Protein AF-0000000079328448 (afdb_homodimer)

Secondary structure (DSSP, 8-state):
-HHHHHHHHHS--EEEEEE-TTS-EEEEEE--EEEETTEEEEEEETTSHHHHHHHH--EEEEEEE-TTSEEEEEEEEEEEE--HHHHHHHHHHSGGGGGT--TTSS-EEEEEEEEEEEEEEESS--S-EEEE-/-HHHHHHHHHS--EEEEEE-TTS-EEEEEE--EEEETTEEEEEEETTSHHHHHHHH--EEEEEEE-TTSEEEEEEEEEEEE--HHHHHHHHHHSGGGGGT--TTSS-EEEEEEEEEEEEEEESS--S-EEEE-

Organism: NCBI:txid704125

pLDDT: mean 96.32, std 4.21, range [75.25, 98.94]

Structure (mmCIF, N/CA/C/O backbone):
data_AF-0000000079328448-model_v1
#
loop_
_entity.id
_entity.type
_entity.pdbx_description
1 polymer 'NimC/NimA family protein'
#
loop_
_atom_site.group_PDB
_atom_site.id
_atom_site.type_symbol
_atom_site.label_atom_id
_atom_site.label_alt_id
_atom_site.label_comp_id
_atom_site.label_asym_id
_atom_site.label_entity_id
_atom_site.label_seq_id
_atom_site.pdbx_PDB_ins_code
_atom_site.Cartn_x
_atom_site.Cartn_y
_atom_site.Cartn_z
_atom_site.occupancy
_atom_site.B_iso_or_equiv
_atom_site.auth_seq_id
_atom_site.auth_comp_id
_atom_site.auth_asym_id
_atom_site.auth_atom_id
_atom_site.pdbx_PDB_model_num
ATOM 1 N N . MET A 1 1 ? -13.617 -9.305 -13.664 1 76.12 1 MET A N 1
ATOM 2 C CA . MET A 1 1 ? -12.188 -9.609 -13.695 1 76.12 1 MET A CA 1
ATOM 3 C C . MET A 1 1 ? -11.477 -8.766 -14.734 1 76.12 1 MET A C 1
ATOM 5 O O . MET A 1 1 ? -10.438 -8.164 -14.453 1 76.12 1 MET A O 1
ATOM 9 N N . ASN A 1 2 ? -12.047 -8.406 -15.781 1 86.56 2 ASN A N 1
ATOM 10 C CA . ASN A 1 2 ? -11.344 -7.816 -16.906 1 86.56 2 ASN A CA 1
ATOM 11 C C . ASN A 1 2 ? -10.891 -6.391 -16.609 1 86.56 2 ASN A C 1
ATOM 13 O O . ASN A 1 2 ? -9.727 -6.043 -16.812 1 86.56 2 ASN A O 1
ATOM 17 N N . GLU A 1 3 ? -11.742 -5.598 -15.992 1 95.12 3 GLU A N 1
ATOM 18 C CA . GLU A 1 3 ? -11.375 -4.203 -15.773 1 95.12 3 GLU A CA 1
ATOM 19 C C . GLU A 1 3 ? -10.312 -4.07 -14.688 1 95.12 3 GLU A C 1
ATOM 21 O O . GLU A 1 3 ? -9.453 -3.193 -14.758 1 95.12 3 GLU A O 1
ATOM 26 N N . ILE A 1 4 ? -10.406 -4.934 -13.68 1 97.44 4 ILE A N 1
ATOM 27 C CA . ILE A 1 4 ? -9.453 -4.922 -12.578 1 97.44 4 ILE A CA 1
ATOM 28 C C . ILE A 1 4 ? -8.078 -5.336 -13.078 1 97.44 4 ILE A C 1
ATOM 30 O O . ILE A 1 4 ? -7.082 -4.648 -12.828 1 97.44 4 ILE A O 1
ATOM 34 N N . LEU A 1 5 ? -8.055 -6.41 -13.844 1 97.44 5 LEU A N 1
ATOM 35 C CA . LEU A 1 5 ? -6.793 -6.887 -14.398 1 97.44 5 LEU A CA 1
ATOM 36 C C . LEU A 1 5 ? -6.191 -5.855 -15.344 1 97.44 5 LEU A C 1
ATOM 38 O O . LEU A 1 5 ? -4.984 -5.609 -15.312 1 97.44 5 LEU A O 1
ATOM 42 N N . GLU A 1 6 ? -7.012 -5.281 -16.188 1 97.12 6 GLU A N 1
ATOM 43 C CA . GLU A 1 6 ? -6.539 -4.258 -17.125 1 97.12 6 GLU A CA 1
ATOM 44 C C . GLU A 1 6 ? -5.934 -3.074 -16.375 1 97.12 6 GLU A C 1
ATOM 46 O O . GLU A 1 6 ? -4.875 -2.566 -16.75 1 97.12 6 GLU A O 1
ATOM 51 N N . PHE A 1 7 ? -6.613 -2.613 -15.328 1 98.06 7 PHE A N 1
ATOM 52 C CA . PHE A 1 7 ? -6.121 -1.48 -14.555 1 98.06 7 PHE A CA 1
ATOM 53 C C . PHE A 1 7 ? -4.77 -1.796 -13.93 1 98.06 7 PHE A C 1
ATOM 55 O O . PHE A 1 7 ? -3.844 -0.983 -14 1 98.06 7 PHE A O 1
ATOM 62 N N . LEU A 1 8 ? -4.633 -3.016 -13.352 1 98.12 8 LEU A N 1
ATOM 63 C CA . LEU A 1 8 ? -3.404 -3.396 -12.656 1 98.12 8 LEU A CA 1
ATOM 64 C C . LEU A 1 8 ? -2.268 -3.613 -13.648 1 98.12 8 LEU A C 1
ATOM 66 O O . LEU A 1 8 ? -1.11 -3.314 -13.352 1 98.12 8 LEU A O 1
ATOM 70 N N . THR A 1 9 ? -2.562 -4.066 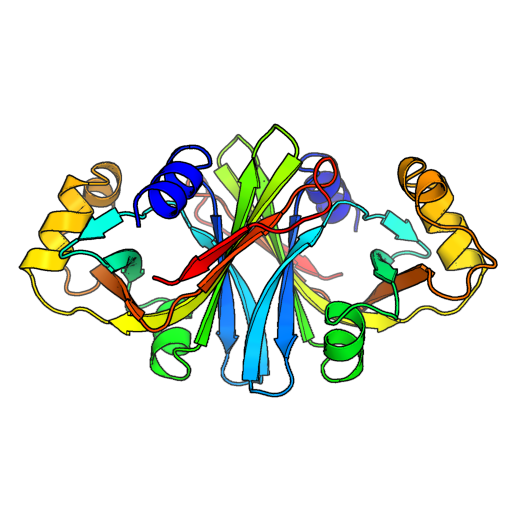-14.875 1 97.19 9 THR A N 1
ATOM 71 C CA . THR A 1 9 ? -1.508 -4.336 -15.844 1 97.19 9 THR A CA 1
ATOM 72 C C . THR A 1 9 ? -1.083 -3.055 -16.547 1 97.19 9 THR A C 1
ATOM 74 O O . THR A 1 9 ? 0.062 -2.932 -16.984 1 97.19 9 THR A O 1
ATOM 77 N N . THR A 1 10 ? -1.963 -2.059 -16.641 1 97.19 10 THR A N 1
ATOM 78 C CA . THR A 1 10 ? -1.637 -0.781 -17.266 1 97.19 10 THR A CA 1
ATOM 79 C C . THR A 1 10 ? -0.922 0.136 -16.266 1 97.19 10 THR A C 1
ATOM 81 O O . THR A 1 10 ? -0.316 1.134 -16.672 1 97.19 10 THR A O 1
ATOM 84 N N . ASN A 1 11 ? -1.034 -0.163 -15.008 1 96.44 11 ASN A N 1
ATOM 85 C CA . ASN A 1 11 ? -0.305 0.469 -13.914 1 96.44 11 ASN A CA 1
ATOM 86 C C . ASN A 1 11 ? 0.538 -0.542 -13.148 1 96.44 11 ASN A C 1
ATOM 88 O O . ASN A 1 11 ? 0.16 -0.966 -12.055 1 96.44 11 ASN A O 1
ATOM 92 N N . PRO A 1 12 ? 1.658 -0.932 -13.648 1 94.06 12 PRO A N 1
ATOM 93 C CA . PRO A 1 12 ? 2.273 -2.24 -13.414 1 94.06 12 PRO A CA 1
ATOM 94 C C . PRO A 1 12 ? 2.879 -2.367 -12.023 1 94.06 12 PRO A C 1
ATOM 96 O O . PRO A 1 12 ? 3.262 -3.463 -11.609 1 94.06 12 PRO A O 1
ATOM 99 N N . THR A 1 13 ? 3.062 -1.333 -11.266 1 97.69 13 THR A N 1
ATOM 100 C CA . THR A 1 13 ? 3.461 -1.468 -9.867 1 97.69 13 THR A CA 1
ATOM 101 C C . THR A 1 13 ? 2.279 -1.197 -8.938 1 97.69 13 THR A C 1
ATOM 103 O O . THR A 1 13 ? 1.703 -0.108 -8.961 1 97.69 13 THR A O 1
ATOM 106 N N . PHE A 1 14 ? 1.839 -2.238 -8.25 1 98.75 14 PHE A N 1
ATOM 107 C CA . PHE A 1 14 ? 0.77 -2.076 -7.273 1 98.75 14 PHE A CA 1
ATOM 108 C C . PHE A 1 14 ? 1.251 -2.455 -5.879 1 98.75 14 PHE A C 1
ATOM 110 O O . PHE A 1 14 ? 2.334 -3.023 -5.723 1 98.75 14 PHE A O 1
ATOM 117 N N . TYR A 1 15 ? 0.527 -2.107 -4.867 1 98.94 15 TYR A N 1
ATOM 118 C CA . TYR A 1 15 ? 0.969 -2.229 -3.482 1 98.94 15 TYR A CA 1
ATOM 119 C C . TYR A 1 15 ? 0.036 -3.135 -2.689 1 98.94 15 TYR A C 1
ATOM 121 O O . TYR A 1 15 ? -1.177 -2.91 -2.654 1 98.94 15 TYR A O 1
ATOM 129 N N . LEU A 1 16 ? 0.597 -4.121 -2.084 1 98.94 16 LEU A N 1
ATOM 130 C CA . LEU A 1 16 ? -0.135 -5.137 -1.33 1 98.94 16 LEU A CA 1
ATOM 131 C C . LEU A 1 16 ? 0.08 -4.957 0.169 1 98.94 16 LEU A C 1
ATOM 133 O O . LEU A 1 16 ? 1.221 -4.906 0.635 1 98.94 16 LEU A O 1
ATOM 137 N N . ALA A 1 17 ? -1.021 -4.844 0.868 1 98.94 17 ALA A N 1
ATOM 138 C CA . ALA A 1 17 ? -0.97 -4.672 2.316 1 98.94 17 ALA A CA 1
ATOM 139 C C . ALA A 1 17 ? -1.371 -5.953 3.039 1 98.94 17 ALA A C 1
ATOM 141 O O . ALA A 1 17 ? -2.311 -6.637 2.627 1 98.94 17 ALA A O 1
ATOM 142 N N . THR A 1 18 ? -0.659 -6.316 4.035 1 98.94 18 THR A N 1
ATOM 143 C CA . THR A 1 18 ? -0.907 -7.441 4.93 1 98.94 18 THR A CA 1
ATOM 144 C C . THR A 1 18 ? -0.734 -7.02 6.387 1 98.94 18 THR A C 1
ATOM 146 O O . THR A 1 18 ? -0.442 -5.855 6.672 1 98.94 18 THR A O 1
ATOM 149 N N . ILE A 1 19 ? -1.024 -7.938 7.312 1 98.88 19 ILE A N 1
ATOM 150 C CA . ILE A 1 19 ? -0.829 -7.742 8.742 1 98.88 19 ILE A CA 1
ATOM 151 C C . ILE A 1 19 ? 0.172 -8.766 9.273 1 98.88 19 ILE A C 1
ATOM 153 O O . ILE A 1 19 ? 0.052 -9.961 8.992 1 98.88 19 ILE A O 1
ATOM 157 N N . ASP A 1 20 ? 1.181 -8.297 9.984 1 98.62 20 ASP A N 1
ATOM 158 C CA . ASP A 1 20 ? 2.146 -9.258 10.5 1 98.62 20 ASP A CA 1
ATOM 159 C C . ASP A 1 20 ? 1.738 -9.75 11.891 1 98.62 20 ASP A C 1
ATOM 161 O O . ASP A 1 20 ? 0.646 -9.438 12.367 1 98.62 20 ASP A O 1
ATOM 165 N N . GLU A 1 21 ? 2.541 -10.555 12.555 1 97.69 21 GLU A N 1
ATOM 166 C CA . GLU A 1 21 ? 2.205 -11.242 13.797 1 97.69 21 GLU A CA 1
ATOM 167 C C . GLU A 1 21 ? 2.119 -10.266 14.961 1 97.69 21 GLU A C 1
ATOM 169 O O . GLU A 1 21 ? 1.562 -10.594 16.016 1 97.69 21 GLU A O 1
ATOM 174 N N . ASP A 1 22 ? 2.627 -9.117 14.844 1 97.56 22 ASP A N 1
ATOM 175 C CA . ASP A 1 22 ? 2.623 -8.109 15.891 1 97.56 22 ASP A CA 1
ATOM 176 C C . ASP A 1 22 ? 1.543 -7.055 15.648 1 97.56 22 ASP A C 1
ATOM 178 O O . ASP A 1 22 ? 1.634 -5.934 16.141 1 97.56 22 ASP A O 1
ATOM 182 N N . ASN A 1 23 ? 0.603 -7.379 14.797 1 97.94 23 ASN A N 1
ATOM 183 C CA . ASN A 1 23 ? -0.458 -6.445 14.438 1 97.94 23 ASN A CA 1
ATOM 184 C C . ASN A 1 23 ? 0.103 -5.184 13.797 1 97.94 23 ASN A C 1
ATOM 186 O O . ASN A 1 23 ? -0.373 -4.078 14.07 1 97.94 23 ASN A O 1
ATOM 190 N N . GLN A 1 24 ? 1.183 -5.336 13.039 1 98.69 24 GLN A N 1
ATOM 191 C CA . GLN A 1 24 ? 1.788 -4.293 12.211 1 98.69 24 GLN A CA 1
ATOM 192 C C . GLN A 1 24 ? 1.307 -4.387 10.773 1 98.69 24 GLN A C 1
ATOM 194 O O . GLN A 1 24 ? 1.434 -5.438 10.133 1 98.69 24 GLN A O 1
ATOM 199 N N . ALA A 1 25 ? 0.717 -3.273 10.32 1 98.81 25 ALA A N 1
ATOM 200 C CA . ALA A 1 25 ? 0.42 -3.213 8.898 1 98.81 25 ALA A CA 1
ATOM 201 C C . ALA A 1 25 ? 1.701 -3.227 8.062 1 98.81 25 ALA A C 1
ATOM 203 O O . ALA A 1 25 ? 2.684 -2.568 8.422 1 98.81 25 ALA A O 1
ATOM 204 N N . ARG A 1 26 ? 1.736 -4.016 7.059 1 98.94 26 ARG A N 1
ATOM 205 C CA . ARG A 1 26 ? 2.836 -4.07 6.098 1 98.94 26 ARG A CA 1
ATOM 206 C C . ARG A 1 26 ? 2.35 -3.742 4.691 1 98.94 26 ARG A C 1
ATOM 208 O O . ARG A 1 26 ? 1.226 -4.09 4.32 1 98.94 26 ARG A O 1
ATOM 215 N N . VAL A 1 27 ? 3.189 -3.084 3.895 1 98.94 27 VAL A N 1
ATOM 216 C CA . VAL A 1 27 ? 2.855 -2.787 2.504 1 98.94 27 VAL A CA 1
ATOM 217 C C . VAL A 1 27 ? 4.125 -2.797 1.654 1 98.94 27 VAL A C 1
ATOM 219 O O . VAL A 1 27 ? 5.168 -2.299 2.082 1 98.94 27 VAL A O 1
ATOM 222 N N . ARG A 1 28 ? 4.035 -3.377 0.465 1 98.75 28 ARG A N 1
ATOM 223 C CA . ARG A 1 28 ? 5.176 -3.471 -0.443 1 98.75 28 ARG A CA 1
ATOM 224 C C . ARG A 1 28 ? 4.715 -3.496 -1.896 1 98.75 28 ARG A C 1
ATOM 226 O O . ARG A 1 28 ? 3.574 -3.863 -2.188 1 98.75 28 ARG A O 1
ATOM 233 N N . PRO A 1 29 ? 5.605 -3.1 -2.744 1 98.5 29 PRO A N 1
ATOM 234 C CA . PRO A 1 29 ? 5.262 -3.125 -4.168 1 98.5 29 PRO A CA 1
ATOM 235 C C . PRO A 1 29 ? 5.289 -4.535 -4.758 1 98.5 29 PRO A C 1
ATOM 237 O O . PRO A 1 29 ? 6.137 -5.348 -4.379 1 98.5 29 PRO A O 1
ATOM 240 N N . PHE A 1 30 ? 4.367 -4.801 -5.629 1 98.25 30 PHE A N 1
ATOM 241 C CA . PHE A 1 30 ? 4.254 -5.98 -6.477 1 98.25 30 PHE A CA 1
ATOM 242 C C . PHE A 1 30 ? 4.117 -5.582 -7.941 1 98.25 30 PHE A C 1
ATOM 244 O O . PHE A 1 30 ? 3.777 -4.438 -8.25 1 98.25 30 PHE A O 1
ATOM 251 N N . GLY A 1 31 ? 4.383 -6.574 -8.828 1 96.94 31 GLY A N 1
ATOM 252 C CA . GLY A 1 31 ? 4.227 -6.309 -10.25 1 96.94 31 GLY A CA 1
ATOM 253 C C . GLY A 1 31 ? 3.553 -7.441 -11 1 96.94 31 GLY A C 1
ATOM 254 O O . GLY A 1 31 ? 2.998 -7.23 -12.078 1 96.94 31 GLY A O 1
ATOM 255 N N . ALA A 1 32 ? 3.652 -8.602 -10.508 1 97.88 32 ALA A N 1
ATOM 256 C CA . ALA A 1 32 ? 3.125 -9.766 -11.211 1 97.88 32 ALA A CA 1
ATOM 257 C C . ALA A 1 32 ? 1.656 -10 -10.867 1 97.88 32 ALA A C 1
ATOM 259 O O . ALA A 1 32 ? 1.311 -10.195 -9.695 1 97.88 32 ALA A O 1
ATOM 260 N N . VAL A 1 33 ? 0.835 -9.984 -11.836 1 98.44 33 VAL A N 1
ATOM 261 C CA . VAL A 1 33 ? -0.594 -10.234 -11.68 1 98.44 33 VAL A CA 1
ATOM 262 C C . VAL A 1 33 ? -1.142 -10.898 -12.938 1 98.44 33 VAL 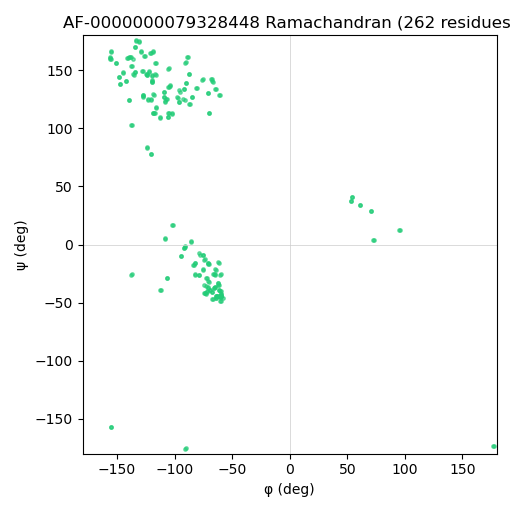A C 1
ATOM 264 O O . VAL A 1 33 ? -0.6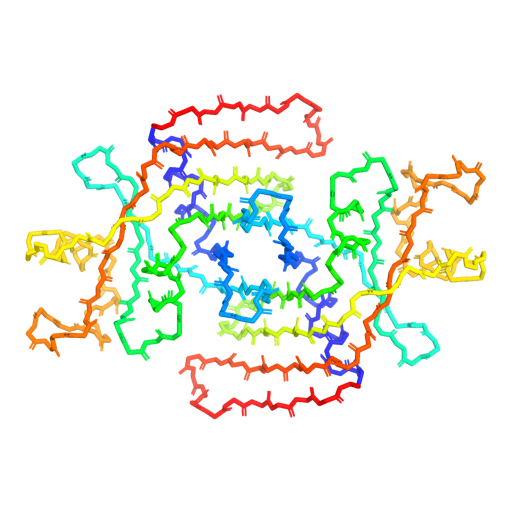8 -10.617 -14.047 1 98.44 33 VAL A O 1
ATOM 267 N N . MET A 1 34 ? -2.055 -11.773 -12.742 1 98 34 MET A N 1
ATOM 268 C CA . MET A 1 34 ? -2.676 -12.43 -13.891 1 98 34 MET A CA 1
ATOM 269 C C . MET A 1 34 ? -4.062 -12.953 -13.531 1 98 34 MET A C 1
ATOM 271 O O . MET A 1 34 ? -4.43 -12.992 -12.352 1 98 34 MET A O 1
ATOM 275 N N . SER A 1 35 ? -4.844 -13.203 -14.555 1 97.81 35 SER A N 1
ATOM 276 C CA . SER A 1 35 ? -6.074 -13.977 -14.406 1 97.81 35 SER A CA 1
ATOM 277 C C . SER A 1 35 ? -5.859 -15.438 -14.797 1 97.81 35 SER A C 1
ATOM 279 O O . SER A 1 35 ? -5.258 -15.727 -15.828 1 97.81 35 SER A O 1
ATOM 281 N N . PHE A 1 36 ? -6.199 -16.344 -13.953 1 97.75 36 PHE A N 1
ATOM 282 C CA . PHE A 1 36 ? -6.168 -17.781 -14.188 1 97.75 36 PHE A CA 1
ATOM 283 C C . PHE A 1 36 ? -7.398 -18.453 -13.594 1 97.75 36 PHE A C 1
ATOM 285 O O . PHE A 1 36 ? -7.73 -18.234 -12.43 1 97.75 36 PHE A O 1
ATOM 292 N N . GLU A 1 37 ? -8.211 -19.219 -14.383 1 97.25 37 GLU A N 1
ATOM 293 C CA . GLU A 1 37 ? -9.453 -19.875 -13.992 1 97.25 37 GLU A CA 1
ATOM 294 C C . GLU A 1 37 ? -10.422 -18.875 -13.359 1 97.25 37 GLU A C 1
ATOM 296 O O . GLU A 1 37 ? -11.031 -19.172 -12.328 1 97.25 37 GLU A O 1
ATOM 301 N N . ASP A 1 38 ? -10.453 -17.672 -13.875 1 95.75 38 ASP A N 1
ATOM 302 C CA . ASP A 1 38 ? -11.391 -16.609 -13.539 1 95.75 38 ASP A CA 1
ATOM 303 C C . ASP A 1 38 ? -11.125 -16.062 -12.141 1 95.75 38 ASP A C 1
ATOM 305 O O . ASP A 1 38 ? -12.055 -15.641 -11.445 1 95.75 38 ASP A O 1
ATOM 309 N N . LYS A 1 39 ? -9.867 -16.141 -11.711 1 97.25 39 LYS A N 1
ATOM 310 C CA . LYS A 1 39 ? -9.438 -15.555 -10.453 1 97.25 39 LYS A CA 1
ATOM 311 C C . LYS A 1 39 ? -8.211 -14.656 -10.656 1 97.25 39 LYS A C 1
ATOM 313 O O . LYS A 1 39 ? -7.441 -14.859 -11.602 1 97.25 39 LYS A O 1
ATOM 318 N N . LEU A 1 40 ? -8.141 -13.703 -9.852 1 98.31 40 LEU A N 1
ATOM 319 C CA . LEU A 1 40 ? -6.98 -12.82 -9.883 1 98.31 40 LEU A CA 1
ATOM 320 C C . LEU A 1 40 ? -5.836 -13.398 -9.055 1 98.31 40 LEU A C 1
ATOM 322 O O . LEU A 1 40 ? -6.012 -13.703 -7.875 1 98.31 40 LEU A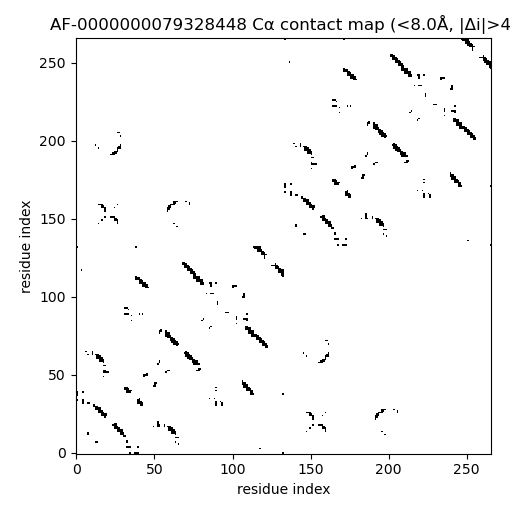 O 1
ATOM 326 N N . TYR A 1 41 ? -4.641 -13.5 -9.719 1 98.69 41 TYR A N 1
ATOM 327 C CA . TYR A 1 41 ? -3.473 -14.102 -9.078 1 98.69 41 TYR A CA 1
ATOM 328 C C . TYR A 1 41 ? -2.35 -13.086 -8.93 1 98.69 41 TYR A C 1
ATOM 330 O O . TYR A 1 41 ? -2.174 -12.211 -9.781 1 98.69 41 TYR A O 1
ATOM 338 N N . PHE A 1 42 ? -1.587 -13.195 -7.891 1 98.75 42 PHE A N 1
ATOM 339 C CA . PHE A 1 42 ? -0.28 -12.57 -7.742 1 98.75 42 PHE A CA 1
ATOM 340 C C . PHE A 1 42 ? 0.756 -13.578 -7.266 1 98.75 42 PHE A C 1
ATOM 342 O O . PHE A 1 42 ? 0.421 -14.727 -6.977 1 98.75 42 PHE A O 1
ATOM 349 N N . ALA A 1 43 ? 2.031 -13.133 -7.199 1 98.5 43 ALA A N 1
ATOM 350 C CA . ALA A 1 43 ? 3.098 -14.102 -6.961 1 98.5 43 ALA A CA 1
ATOM 351 C C . ALA A 1 43 ? 4.074 -13.594 -5.902 1 98.5 43 ALA A C 1
ATOM 353 O O . ALA A 1 43 ? 4.266 -12.383 -5.758 1 98.5 43 ALA A O 1
ATOM 354 N N . THR A 1 44 ? 4.621 -14.461 -5.18 1 97.94 44 THR A N 1
ATOM 355 C CA . THR A 1 44 ? 5.719 -14.25 -4.242 1 97.94 44 THR A CA 1
ATOM 356 C C . THR A 1 44 ? 6.496 -15.539 -4.016 1 97.94 44 THR A C 1
ATOM 358 O O . THR A 1 44 ? 6.621 -16.359 -4.93 1 97.94 44 THR A O 1
ATOM 361 N N . ASN A 1 45 ? 7.152 -15.633 -2.967 1 97.19 45 ASN A N 1
ATOM 362 C CA . ASN A 1 45 ? 7.789 -16.906 -2.615 1 97.19 45 ASN A CA 1
ATOM 363 C C . ASN A 1 45 ? 7.645 -17.203 -1.128 1 97.19 45 ASN A C 1
ATOM 365 O O . ASN A 1 45 ? 7.324 -16.312 -0.335 1 97.19 45 ASN A O 1
ATOM 369 N N . ASN A 1 46 ? 7.832 -18.484 -0.781 1 97.62 46 ASN A N 1
ATOM 370 C CA . ASN A 1 46 ? 7.41 -18.953 0.533 1 97.62 46 ASN A CA 1
ATOM 371 C C . ASN A 1 46 ? 8.484 -18.719 1.587 1 97.62 46 ASN A C 1
ATOM 373 O O . ASN A 1 46 ? 8.328 -19.109 2.744 1 97.62 46 ASN A O 1
ATOM 377 N N . THR A 1 47 ? 9.609 -18.078 1.215 1 97.38 47 THR A N 1
ATOM 378 C CA . THR A 1 47 ? 10.656 -17.75 2.18 1 97.38 47 THR A CA 1
ATOM 379 C C . THR A 1 47 ? 10.477 -16.328 2.711 1 97.38 47 THR A C 1
ATOM 381 O O . THR A 1 47 ? 11.148 -15.922 3.664 1 97.38 47 THR A O 1
ATOM 384 N N . LYS A 1 48 ? 9.617 -15.602 2.115 1 97.38 48 LYS A N 1
ATOM 385 C CA . LYS A 1 48 ? 9.453 -14.195 2.443 1 97.38 48 LYS A CA 1
ATOM 386 C C . LYS A 1 48 ? 8.414 -14.008 3.547 1 97.38 48 LYS A C 1
ATOM 388 O O . LYS A 1 48 ? 7.492 -14.812 3.684 1 97.38 48 LYS A O 1
ATOM 393 N N . SER A 1 49 ? 8.492 -12.898 4.266 1 98.19 49 SER A N 1
ATOM 394 C CA . SER A 1 49 ? 7.574 -12.57 5.348 1 98.19 49 SER A CA 1
ATOM 395 C C . SER A 1 49 ? 6.145 -12.43 4.832 1 98.19 49 SER A C 1
ATOM 397 O O . SER A 1 49 ? 5.191 -12.781 5.535 1 98.19 49 SER A O 1
ATOM 399 N N . VAL A 1 50 ? 6.008 -11.906 3.584 1 98.75 50 VAL A N 1
ATOM 400 C CA . VAL A 1 50 ? 4.668 -11.695 3.037 1 98.75 50 VAL A CA 1
ATOM 401 C C . VAL A 1 50 ? 3.941 -13.039 2.938 1 98.75 50 VAL A C 1
ATOM 403 O O . VAL A 1 50 ? 2.738 -13.117 3.189 1 98.75 50 VAL A O 1
ATOM 406 N N . PHE A 1 51 ? 4.613 -14.078 2.564 1 98.69 51 PHE A N 1
ATOM 407 C CA . PHE A 1 51 ? 4 -15.398 2.473 1 98.69 51 PHE A CA 1
ATOM 408 C C . PHE A 1 51 ? 3.471 -15.844 3.828 1 98.69 51 PHE A C 1
ATOM 410 O O . PHE A 1 51 ? 2.318 -16.266 3.941 1 98.69 51 PHE A O 1
ATOM 417 N N . LYS A 1 52 ? 4.27 -15.734 4.832 1 98.44 52 LYS A N 1
ATOM 418 C CA . LYS A 1 52 ? 3.883 -16.109 6.191 1 98.44 52 LYS A CA 1
ATOM 419 C C . LYS A 1 52 ? 2.684 -15.289 6.664 1 98.44 52 LYS A C 1
ATOM 421 O O . LYS A 1 52 ? 1.77 -15.828 7.293 1 98.44 52 LYS A O 1
ATOM 426 N N . GLN A 1 53 ? 2.699 -14.047 6.422 1 98.88 53 GLN A N 1
ATOM 427 C CA . GLN A 1 53 ? 1.608 -13.156 6.809 1 98.88 53 GLN A CA 1
ATOM 428 C C . GLN A 1 53 ? 0.299 -13.57 6.141 1 98.88 53 GLN A C 1
ATOM 430 O O . GLN A 1 53 ? -0.744 -13.633 6.797 1 98.88 53 GLN A O 1
ATOM 435 N N . LEU A 1 54 ? 0.367 -13.867 4.84 1 98.75 54 LEU A N 1
ATOM 436 C CA . LEU A 1 54 ? -0.816 -14.219 4.062 1 98.75 54 LEU A CA 1
ATOM 437 C C . LEU A 1 54 ? -1.411 -15.539 4.543 1 98.75 54 LEU A C 1
ATOM 439 O O . LEU A 1 54 ? -2.633 -15.711 4.535 1 98.75 54 LEU A O 1
ATOM 443 N N . VAL A 1 55 ? -0.573 -16.453 4.902 1 98.25 55 VAL A N 1
ATOM 444 C CA . VAL A 1 55 ? -1.031 -17.75 5.398 1 98.25 55 VAL A CA 1
ATOM 445 C C . VAL A 1 55 ? -1.689 -17.562 6.766 1 98.25 55 VAL A C 1
ATOM 447 O O . VAL A 1 55 ? -2.709 -18.203 7.055 1 98.25 55 VAL A O 1
ATOM 450 N N . ALA A 1 56 ? -1.16 -16.734 7.59 1 98.62 56 ALA A N 1
ATOM 451 C CA . ALA A 1 56 ? -1.658 -16.5 8.945 1 98.62 56 ALA A CA 1
ATOM 452 C C . ALA A 1 56 ? -2.949 -15.695 8.93 1 98.62 56 ALA A C 1
ATOM 454 O O . ALA A 1 56 ? -3.859 -15.945 9.719 1 98.62 56 ALA A O 1
ATOM 455 N N . ASN A 1 57 ? -3.062 -14.68 8.102 1 98.69 57 ASN A N 1
ATOM 456 C CA . ASN A 1 57 ? -4.223 -13.82 7.898 1 98.69 57 ASN A CA 1
ATOM 457 C C . ASN A 1 57 ? -4.449 -13.531 6.418 1 98.69 57 ASN A C 1
ATOM 459 O O . ASN A 1 57 ? -3.756 -12.695 5.828 1 98.69 57 ASN A O 1
ATOM 463 N N . PRO A 1 58 ? -5.383 -14.164 5.809 1 98.81 58 PRO A N 1
ATOM 464 C CA . PRO A 1 58 ? -5.551 -14.07 4.355 1 98.81 58 PRO A CA 1
ATOM 465 C C . PRO A 1 58 ? -6.18 -12.75 3.912 1 98.81 58 PRO A C 1
ATOM 467 O O . PRO A 1 58 ? -6.285 -12.484 2.713 1 98.81 58 PRO A O 1
ATOM 470 N N . LYS A 1 59 ? -6.68 -11.891 4.816 1 98.81 59 LYS A N 1
ATOM 471 C CA . LYS A 1 59 ? -7.305 -10.617 4.484 1 98.81 59 LYS A CA 1
ATOM 472 C C . LYS A 1 59 ? -6.277 -9.609 3.98 1 98.81 59 LYS A C 1
ATOM 474 O O . LYS A 1 59 ? -5.449 -9.125 4.75 1 98.81 59 LYS A O 1
ATOM 479 N N . VAL A 1 60 ? -6.383 -9.25 2.695 1 98.88 60 VAL A N 1
ATOM 480 C CA . VAL A 1 60 ? -5.41 -8.359 2.074 1 98.88 60 VAL A CA 1
ATOM 481 C C . VAL A 1 60 ? -6.137 -7.215 1.366 1 98.88 60 VAL A C 1
ATOM 483 O O . VAL A 1 60 ? -7.352 -7.277 1.158 1 98.88 60 VAL A O 1
ATOM 486 N N . GLU A 1 61 ? -5.402 -6.219 1.029 1 98.94 61 GLU A N 1
ATOM 487 C CA . GLU A 1 61 ? -5.863 -5.16 0.135 1 98.94 61 GLU A CA 1
ATOM 488 C C . GLU A 1 61 ? -4.742 -4.695 -0.788 1 98.94 61 GLU A C 1
ATOM 490 O O . GLU A 1 61 ? -3.584 -4.605 -0.373 1 98.94 61 GLU A O 1
ATOM 495 N N . ILE A 1 62 ? -5.105 -4.43 -2.006 1 98.94 62 ILE A N 1
ATOM 496 C CA . ILE A 1 62 ? -4.199 -3.977 -3.057 1 98.94 62 ILE A CA 1
ATOM 497 C C . ILE A 1 62 ? -4.637 -2.604 -3.562 1 98.94 62 ILE A C 1
ATOM 499 O O . ILE A 1 62 ? -5.832 -2.35 -3.732 1 98.94 62 ILE A O 1
ATOM 503 N N . SER A 1 63 ? -3.691 -1.719 -3.848 1 98.94 63 SER A N 1
ATOM 504 C CA . SER A 1 63 ? -4.027 -0.424 -4.43 1 98.94 63 SER A CA 1
ATOM 505 C C . SER A 1 63 ? -2.957 0.03 -5.418 1 98.94 63 SER A C 1
ATOM 507 O O . SER A 1 63 ? -1.786 -0.332 -5.285 1 98.94 63 SER A O 1
ATOM 509 N N . THR A 1 64 ? -3.324 0.723 -6.402 1 98.81 64 THR A N 1
ATOM 510 C CA . THR A 1 64 ? -2.447 1.467 -7.297 1 98.81 64 THR A CA 1
ATOM 511 C C . THR A 1 64 ? -3.195 2.625 -7.949 1 98.81 64 THR A C 1
ATOM 513 O O . THR A 1 64 ? -4.418 2.738 -7.812 1 98.81 64 THR A O 1
ATOM 516 N N . THR A 1 65 ? -2.465 3.525 -8.539 1 98.19 65 THR A N 1
ATOM 517 C CA . THR A 1 65 ? -3.016 4.727 -9.148 1 98.19 65 THR A CA 1
ATOM 518 C C . THR A 1 65 ? -2.602 4.828 -10.617 1 98.19 65 THR A C 1
ATOM 520 O O . THR A 1 65 ? -1.504 4.406 -10.984 1 98.19 65 THR A O 1
ATOM 523 N N . SER A 1 66 ? -3.477 5.379 -11.398 1 97.19 66 SER A N 1
ATOM 524 C CA . SER A 1 66 ? -3.139 5.695 -12.789 1 97.19 66 SER A CA 1
ATOM 525 C C . SER A 1 66 ? -2.535 7.09 -12.898 1 97.19 66 SER A C 1
ATOM 527 O O . SER A 1 66 ? -2.717 7.926 -12.016 1 97.19 66 SER A O 1
ATOM 529 N N . PRO A 1 67 ? -1.844 7.375 -14.008 1 94.12 67 PRO A N 1
ATOM 530 C CA . PRO A 1 67 ? -1.299 8.719 -14.227 1 94.12 67 PRO A CA 1
ATOM 531 C C . PRO A 1 67 ? -2.385 9.789 -14.312 1 94.12 67 PRO A C 1
ATOM 533 O O . PRO A 1 67 ? -2.092 10.977 -14.188 1 94.12 67 PRO A O 1
ATOM 536 N N . LYS A 1 68 ? -3.615 9.461 -14.484 1 92.62 68 LYS A N 1
ATOM 537 C CA . LYS A 1 68 ? -4.723 10.398 -14.617 1 92.62 68 LYS A CA 1
ATOM 538 C C . LYS A 1 68 ? -5.359 10.695 -13.258 1 92.62 68 LYS A C 1
ATOM 540 O O . LYS A 1 68 ? -6.344 11.43 -13.18 1 92.62 68 LYS A O 1
ATOM 545 N N . GLY A 1 69 ? -4.863 10.031 -12.266 1 92.81 69 GLY A N 1
ATOM 546 C CA . GLY A 1 69 ? -5.352 10.328 -10.93 1 92.81 69 GLY A CA 1
ATOM 547 C C . GLY A 1 69 ? -6.465 9.398 -10.484 1 92.81 69 GLY A C 1
ATOM 548 O O . GLY A 1 69 ? -7.199 9.703 -9.539 1 92.81 69 GLY A O 1
ATOM 549 N N . GLU A 1 70 ? -6.676 8.32 -11.211 1 96.19 70 GLU A N 1
ATOM 550 C CA . GLU A 1 70 ? -7.586 7.258 -10.789 1 96.19 70 GLU A CA 1
ATOM 551 C C . GLU A 1 70 ? -6.871 6.23 -9.914 1 96.19 70 GLU A C 1
ATOM 553 O O . GLU A 1 70 ? -5.68 5.973 -10.102 1 96.19 70 GLU A O 1
ATOM 558 N N . TRP A 1 71 ? -7.664 5.66 -8.938 1 97.88 71 TRP A N 1
ATOM 559 C CA . TRP A 1 71 ? -7.023 4.602 -8.164 1 97.88 71 TRP A CA 1
ATOM 560 C C . TRP A 1 71 ? -8.008 3.477 -7.867 1 97.88 71 TRP A C 1
ATOM 562 O O . TRP A 1 71 ? -9.219 3.646 -8.016 1 97.88 71 TRP A O 1
ATOM 572 N N . ILE A 1 72 ? -7.473 2.357 -7.547 1 98.31 72 ILE A N 1
ATOM 573 C CA . ILE A 1 72 ? -8.242 1.178 -7.168 1 98.31 72 ILE A CA 1
ATOM 574 C C . ILE A 1 72 ? -7.875 0.751 -5.75 1 98.31 72 ILE A C 1
ATOM 576 O O . ILE A 1 72 ? -6.711 0.846 -5.348 1 98.31 72 ILE A O 1
ATOM 580 N N . ARG A 1 73 ? -8.828 0.351 -4.969 1 98.56 73 ARG A N 1
ATOM 581 C CA . ARG A 1 73 ? -8.641 -0.446 -3.76 1 98.56 73 ARG A CA 1
ATOM 582 C C . ARG A 1 73 ? -9.352 -1.793 -3.881 1 98.56 73 ARG A C 1
ATOM 584 O O . ARG A 1 73 ? -10.57 -1.85 -3.998 1 98.56 73 ARG A O 1
ATOM 591 N N . LEU A 1 74 ? -8.539 -2.795 -3.916 1 98.81 74 LEU A N 1
ATOM 592 C CA . LEU A 1 74 ? -9.016 -4.16 -4.113 1 98.81 74 LEU A CA 1
ATOM 593 C C . LEU A 1 74 ? -8.797 -5 -2.859 1 98.81 74 LEU A C 1
ATOM 595 O O . LEU A 1 74 ? -7.664 -5.316 -2.504 1 98.81 74 LEU A O 1
ATOM 599 N N . SER A 1 75 ? -9.891 -5.324 -2.203 1 98.75 75 SER A N 1
ATOM 600 C CA . SER A 1 75 ? -9.812 -6.148 -1.002 1 98.75 75 SER A CA 1
ATOM 601 C C . SER A 1 75 ? -10.289 -7.57 -1.28 1 98.75 75 SER A C 1
ATOM 603 O O . SER A 1 75 ? -11.094 -7.797 -2.186 1 98.75 75 SER A O 1
ATOM 605 N N . GLY A 1 76 ? -9.75 -8.469 -0.534 1 98.56 76 GLY A N 1
ATOM 606 C CA . GLY A 1 76 ? -10.141 -9.859 -0.64 1 98.56 76 GLY A CA 1
ATOM 607 C C . GLY A 1 76 ? -9.352 -10.773 0.277 1 98.56 76 GLY A C 1
ATOM 608 O O . GLY A 1 76 ? -8.617 -10.305 1.147 1 98.56 76 GLY A O 1
ATOM 609 N N . ASN A 1 77 ? -9.594 -12.109 0.093 1 98.81 77 ASN A N 1
ATOM 610 C CA . ASN A 1 77 ? -8.859 -13.141 0.822 1 98.81 77 ASN A CA 1
ATOM 611 C C . ASN A 1 77 ? -7.883 -13.883 -0.088 1 98.81 77 ASN A C 1
ATOM 613 O O . ASN A 1 77 ? -8.281 -14.422 -1.124 1 98.81 77 ASN A O 1
ATOM 617 N N . ALA A 1 78 ? -6.633 -13.844 0.322 1 98.88 78 ALA A N 1
ATOM 618 C CA . ALA A 1 78 ? -5.605 -14.539 -0.453 1 98.88 78 ALA A CA 1
ATOM 619 C C . ALA A 1 78 ? -5.586 -16.031 -0.124 1 98.88 78 ALA A C 1
ATOM 621 O O . ALA A 1 78 ? -5.605 -16.406 1.048 1 98.88 78 ALA A O 1
ATOM 622 N N . VAL A 1 79 ? -5.512 -16.859 -1.137 1 98.75 79 VAL A N 1
ATOM 623 C CA . VAL A 1 79 ? -5.426 -18.297 -0.994 1 98.75 79 VAL A CA 1
ATOM 624 C C . VAL A 1 79 ? -4.23 -18.828 -1.783 1 98.75 79 VAL A C 1
ATOM 626 O O . VAL A 1 79 ? -4.098 -18.562 -2.979 1 98.75 79 VAL A O 1
ATOM 629 N N . VAL A 1 80 ? -3.379 -19.594 -1.122 1 98.5 80 VAL A N 1
ATOM 630 C CA . VAL A 1 80 ? -2.23 -20.156 -1.823 1 98.5 80 VAL A CA 1
ATOM 631 C C . VAL A 1 80 ? -2.697 -21.234 -2.791 1 98.5 80 VAL A C 1
ATOM 633 O O . VAL A 1 80 ? -3.574 -22.047 -2.459 1 98.5 80 VAL A O 1
ATOM 636 N N . ASP A 1 81 ? -2.25 -21.172 -4.039 1 98.19 81 ASP A N 1
ATOM 637 C CA . ASP A 1 81 ? -2.484 -22.234 -5.02 1 98.19 81 ASP A CA 1
ATOM 638 C C . ASP A 1 81 ? -1.213 -23.047 -5.273 1 98.19 81 ASP A C 1
ATOM 640 O O . ASP A 1 81 ? -0.317 -22.594 -5.988 1 98.19 81 ASP A O 1
ATOM 644 N N . SER A 1 82 ? -1.175 -24.266 -4.82 1 96.06 82 SER A N 1
ATOM 645 C CA . SER A 1 82 ? 0.041 -25.062 -4.855 1 96.06 82 SER A CA 1
ATOM 646 C C . SER A 1 82 ? 0.131 -25.875 -6.148 1 96.06 82 SER A C 1
ATOM 648 O O . SER A 1 82 ? 1.114 -26.578 -6.375 1 96.06 82 SER A O 1
ATOM 650 N N . ARG A 1 83 ? -0.827 -25.797 -6.996 1 97.12 83 ARG A N 1
ATOM 651 C CA . ARG A 1 83 ? -0.821 -26.578 -8.227 1 97.12 83 ARG A CA 1
ATOM 652 C C . ARG A 1 83 ? 0.273 -26.109 -9.172 1 97.12 83 ARG A C 1
ATOM 654 O O . ARG A 1 83 ? 0.496 -24.906 -9.32 1 97.12 83 ARG A O 1
ATOM 661 N N . THR A 1 84 ? 0.853 -27.031 -9.82 1 96.94 84 THR A N 1
ATOM 662 C CA . THR A 1 84 ? 1.897 -26.75 -10.797 1 96.94 84 THR A CA 1
ATOM 663 C C . THR A 1 84 ? 1.332 -25.953 -11.977 1 96.94 84 THR A C 1
ATOM 665 O O . THR A 1 84 ? 1.998 -25.062 -12.508 1 96.94 84 THR A O 1
ATOM 668 N N . GLU A 1 85 ? 0.138 -26.234 -12.375 1 97.94 85 GLU A N 1
ATOM 669 C CA . GLU A 1 85 ? -0.496 -25.578 -13.508 1 97.94 85 GLU A CA 1
ATOM 670 C C . GLU A 1 85 ? -0.625 -24.078 -13.266 1 97.94 85 GLU A C 1
ATOM 672 O O . GLU A 1 85 ? -0.455 -23.266 -14.188 1 97.94 85 GLU A O 1
ATOM 677 N N . ALA A 1 86 ? -0.964 -23.688 -12.047 1 98.19 86 ALA A N 1
ATOM 678 C CA . ALA A 1 86 ? -1.1 -22.281 -11.703 1 98.19 86 ALA A CA 1
ATOM 679 C C . ALA A 1 86 ? 0.252 -21.562 -11.742 1 98.19 86 ALA A C 1
ATOM 681 O O . ALA A 1 86 ? 0.352 -20.438 -12.219 1 98.19 86 ALA A O 1
ATOM 682 N N . LYS A 1 87 ? 1.265 -22.219 -11.258 1 98.06 87 LYS A N 1
ATOM 683 C CA . LYS A 1 87 ? 2.613 -21.656 -11.281 1 98.06 87 LYS A CA 1
ATOM 684 C C . LYS A 1 87 ? 3.105 -21.469 -12.711 1 98.06 87 LYS A C 1
ATOM 686 O O . LYS A 1 87 ? 3.695 -20.438 -13.039 1 98.06 87 LYS A O 1
ATOM 691 N N . ILE A 1 88 ? 2.869 -22.5 -13.586 1 97.94 88 ILE A N 1
ATOM 692 C CA . ILE A 1 88 ? 3.24 -22.406 -14.992 1 97.94 88 ILE A CA 1
ATOM 693 C C . ILE A 1 88 ? 2.525 -21.234 -15.648 1 97.94 88 ILE A C 1
ATOM 695 O O . ILE A 1 88 ? 3.143 -20.453 -16.375 1 97.94 88 ILE A O 1
ATOM 699 N N . ALA A 1 89 ? 1.228 -21.109 -15.344 1 98.38 89 ALA A N 1
ATOM 700 C CA . ALA A 1 89 ? 0.436 -20.031 -15.93 1 98.38 89 ALA A CA 1
ATOM 701 C C . ALA A 1 89 ? 1.018 -18.672 -15.562 1 98.38 89 ALA A C 1
ATOM 703 O O . ALA A 1 89 ? 1.084 -17.766 -16.406 1 98.38 89 ALA A O 1
ATOM 704 N N . MET A 1 90 ? 1.423 -18.484 -14.312 1 98.38 90 MET A N 1
ATOM 705 C CA . MET A 1 90 ? 2.004 -17.219 -13.867 1 98.38 90 MET A CA 1
ATOM 706 C C . MET A 1 90 ? 3.32 -16.953 -14.586 1 98.38 90 MET A C 1
ATOM 708 O O . MET A 1 90 ? 3.541 -15.836 -15.086 1 98.38 90 MET A O 1
ATOM 712 N N . LEU A 1 91 ? 4.219 -17.922 -14.703 1 97.62 91 LEU A N 1
ATOM 713 C CA . LEU A 1 91 ? 5.5 -17.75 -15.375 1 97.62 91 LEU A CA 1
ATOM 714 C C . LEU A 1 91 ? 5.305 -17.422 -16.844 1 97.62 91 LEU A C 1
ATOM 716 O O . LEU A 1 91 ? 6.086 -16.656 -17.422 1 97.62 91 LEU A O 1
ATOM 720 N N . ASP A 1 92 ? 4.277 -17.953 -17.453 1 97.44 92 ASP A N 1
ATOM 721 C CA . ASP A 1 92 ? 3.965 -17.656 -18.859 1 97.44 92 ASP A CA 1
ATOM 722 C C . ASP A 1 92 ? 3.426 -16.234 -19.016 1 97.44 92 ASP A C 1
ATOM 724 O O . ASP A 1 92 ? 3.74 -15.555 -19.984 1 97.44 92 ASP A O 1
ATOM 728 N N . ALA A 1 93 ? 2.574 -15.844 -18.047 1 97.12 93 ALA A N 1
ATOM 729 C CA . ALA A 1 93 ? 1.947 -14.523 -18.109 1 97.12 93 ALA A CA 1
ATOM 730 C C . ALA A 1 93 ? 2.963 -13.422 -17.828 1 97.12 93 ALA A C 1
ATOM 732 O O . ALA A 1 93 ? 2.848 -12.312 -18.344 1 97.12 93 ALA A O 1
ATOM 733 N N . VAL A 1 94 ? 3.885 -13.688 -16.922 1 96.94 94 VAL A N 1
ATOM 734 C CA . VAL A 1 94 ? 4.918 -12.734 -16.531 1 96.94 94 VAL A CA 1
ATOM 735 C C . VAL A 1 94 ? 6.297 -13.352 -16.734 1 96.94 94 VAL A C 1
ATOM 737 O O . VAL A 1 94 ? 6.953 -13.75 -15.766 1 96.94 94 VAL A O 1
ATOM 740 N N . PRO A 1 95 ? 6.828 -13.312 -17.938 1 96.38 95 PRO A N 1
ATOM 741 C CA . PRO A 1 95 ? 8.031 -14.07 -18.281 1 96.38 95 PRO A CA 1
ATOM 742 C C . PRO A 1 95 ? 9.266 -13.617 -17.516 1 96.38 95 PRO A C 1
ATOM 744 O O . PRO A 1 95 ? 10.188 -14.406 -17.297 1 96.38 95 PRO A O 1
ATOM 747 N N . MET A 1 96 ? 9.312 -12.398 -17.062 1 93.94 96 MET A N 1
ATOM 748 C CA . MET A 1 96 ? 10.461 -11.891 -16.312 1 93.94 96 MET A CA 1
ATOM 749 C C . MET A 1 96 ? 10.672 -12.703 -15.047 1 93.94 96 MET A C 1
ATOM 751 O O . MET A 1 96 ? 11.805 -12.828 -14.562 1 93.94 96 MET A O 1
ATOM 755 N N . LEU A 1 97 ? 9.633 -13.312 -14.516 1 96 97 LEU A N 1
ATOM 756 C CA . LEU A 1 97 ? 9.719 -14.117 -13.305 1 96 97 LEU A CA 1
ATOM 757 C C . LEU A 1 97 ? 10.578 -15.359 -13.531 1 96 97 LEU A C 1
ATOM 759 O O . LEU A 1 97 ? 11.117 -15.93 -12.586 1 96 97 LEU A O 1
ATOM 763 N N . LYS A 1 98 ? 10.695 -15.844 -14.758 1 95 98 LYS A N 1
ATOM 764 C CA . LYS A 1 98 ? 11.469 -17.031 -15.078 1 95 98 LYS A CA 1
ATOM 765 C C . LYS A 1 98 ? 12.953 -16.812 -14.805 1 95 98 LYS A C 1
ATOM 767 O O . LYS A 1 98 ? 13.711 -17.781 -14.648 1 95 98 LYS A O 1
ATOM 772 N N . LYS A 1 99 ? 13.352 -15.594 -14.758 1 93.19 99 LYS A N 1
ATOM 773 C CA . LYS A 1 99 ? 14.734 -15.273 -14.406 1 93.19 99 LYS A CA 1
ATOM 774 C C . LYS A 1 99 ? 14.969 -15.43 -12.906 1 93.19 99 LYS A C 1
ATOM 776 O O . LYS A 1 99 ? 16.094 -15.641 -12.469 1 93.19 99 LYS A O 1
ATOM 781 N N . MET A 1 100 ? 13.945 -15.375 -12.156 1 91.62 100 MET A N 1
ATOM 782 C CA . MET A 1 100 ? 14.047 -15.344 -10.695 1 91.62 100 MET A CA 1
ATOM 783 C C . MET A 1 100 ? 13.625 -16.688 -10.094 1 91.62 100 MET A C 1
ATOM 785 O O . MET A 1 100 ? 14.109 -17.062 -9.023 1 91.62 100 MET A O 1
ATOM 789 N N . TYR A 1 101 ? 12.727 -17.297 -10.891 1 94.19 101 TYR A N 1
ATOM 790 C CA . TYR A 1 101 ? 12.102 -18.5 -10.328 1 94.19 101 TYR A CA 1
ATOM 791 C C . TYR A 1 101 ? 12.008 -19.609 -11.375 1 94.19 101 TYR A C 1
ATOM 793 O O . TYR A 1 101 ? 12.023 -19.328 -12.578 1 94.19 101 TYR A O 1
ATOM 801 N N . ASN A 1 102 ? 11.992 -20.891 -10.828 1 90.56 102 ASN A N 1
ATOM 802 C CA . ASN A 1 102 ? 11.617 -22.016 -11.672 1 90.56 102 ASN A CA 1
ATOM 803 C C . ASN A 1 102 ? 10.625 -22.938 -10.961 1 90.56 102 ASN A C 1
ATOM 805 O O . ASN A 1 102 ? 10.336 -22.75 -9.773 1 90.56 102 ASN A O 1
ATOM 809 N N . LEU A 1 103 ? 10.094 -23.828 -11.695 1 91.44 103 LEU A N 1
ATOM 810 C CA . LEU A 1 103 ? 9.023 -24.688 -11.195 1 91.44 103 LEU A CA 1
ATOM 811 C C . LEU A 1 103 ? 9.555 -25.672 -10.172 1 91.44 103 LEU A C 1
ATOM 813 O O . LEU A 1 103 ? 8.805 -26.188 -9.344 1 91.44 103 LEU A O 1
ATOM 817 N N . GLU A 1 104 ? 10.812 -25.891 -10.094 1 90.31 104 GLU A N 1
ATOM 818 C CA . GLU A 1 104 ? 11.375 -26.969 -9.281 1 90.31 104 GLU A CA 1
ATOM 819 C C . GLU A 1 104 ? 12.086 -26.422 -8.055 1 90.31 104 GLU A C 1
ATOM 821 O O . GLU A 1 104 ? 12.633 -27.172 -7.254 1 90.31 104 GLU A O 1
ATOM 826 N N . ASP A 1 105 ? 12.031 -25.203 -7.84 1 88.38 105 ASP A N 1
ATOM 827 C CA . ASP A 1 105 ? 12.836 -24.609 -6.773 1 88.38 105 ASP A CA 1
ATOM 828 C C . ASP A 1 105 ? 12.148 -24.766 -5.418 1 88.38 105 ASP A C 1
ATOM 830 O O . ASP A 1 105 ? 12.766 -24.531 -4.375 1 88.38 105 ASP A O 1
ATOM 834 N N . GLY A 1 106 ? 10.805 -25.094 -5.473 1 92.75 106 GLY A N 1
ATOM 835 C CA . GLY A 1 106 ? 10.055 -25.312 -4.246 1 92.75 106 GLY A CA 1
ATOM 836 C C . GLY A 1 106 ? 9.766 -24.031 -3.482 1 92.75 106 GLY A C 1
ATOM 837 O O . GLY A 1 106 ? 9.195 -24.078 -2.391 1 92.75 106 GLY A O 1
ATOM 838 N N . VAL A 1 107 ? 10.117 -22.938 -4 1 95.94 107 VAL A N 1
ATOM 839 C CA . VAL A 1 107 ? 10.039 -21.672 -3.295 1 95.94 107 VAL A CA 1
ATOM 840 C C . VAL A 1 107 ? 8.977 -20.781 -3.941 1 95.94 107 VAL A C 1
ATOM 842 O O . VAL A 1 107 ? 8.188 -20.141 -3.244 1 95.94 107 VAL A O 1
ATOM 845 N N . PHE A 1 108 ? 8.93 -20.828 -5.281 1 97.88 108 PHE A N 1
ATOM 846 C CA . PHE A 1 108 ? 7.996 -20 -6.035 1 97.88 108 PHE A CA 1
ATOM 847 C C . PHE A 1 108 ? 6.555 -20.328 -5.656 1 97.88 108 PHE A C 1
ATOM 849 O O . PHE A 1 108 ? 6.176 -21.484 -5.578 1 97.88 108 PHE A O 1
ATOM 856 N N . SER A 1 109 ? 5.719 -19.266 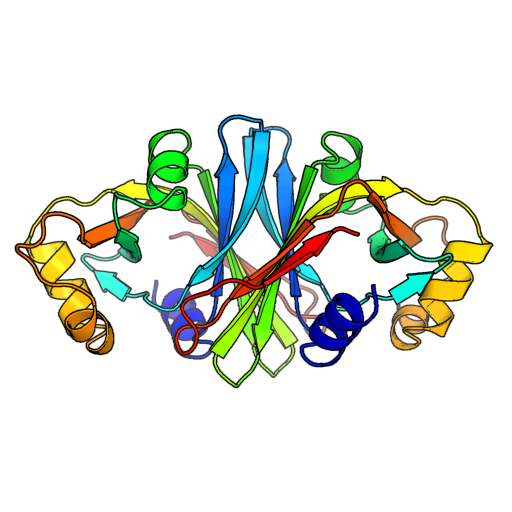-5.297 1 98.06 109 SER A N 1
ATOM 857 C CA . SER A 1 109 ? 4.344 -19.453 -4.855 1 98.06 109 SER A CA 1
ATOM 858 C C . SER A 1 109 ? 3.408 -18.438 -5.516 1 98.06 109 SER A C 1
ATOM 860 O O . SER A 1 109 ? 3.809 -17.312 -5.797 1 98.06 109 SER A O 1
ATOM 862 N N . VAL A 1 110 ? 2.189 -18.875 -5.762 1 98.56 110 VAL A N 1
ATOM 863 C CA . VAL A 1 110 ? 1.162 -18 -6.301 1 98.56 110 VAL A CA 1
ATOM 864 C C . VAL A 1 110 ? -0.063 -18 -5.391 1 98.56 110 VAL A C 1
ATOM 866 O O . VAL A 1 110 ? -0.339 -19.016 -4.727 1 98.56 110 VAL A O 1
ATOM 869 N N . PHE A 1 111 ? -0.692 -16.906 -5.316 1 98.88 111 PHE A N 1
ATOM 870 C CA . PHE A 1 111 ? -1.935 -16.734 -4.57 1 98.88 111 PHE A CA 1
ATOM 871 C C . PHE A 1 111 ? -3.047 -16.234 -5.484 1 98.88 111 PHE A C 1
ATOM 873 O O . PHE A 1 111 ? -2.783 -15.539 -6.465 1 98.88 111 PHE A O 1
ATOM 880 N N . TYR A 1 112 ? -4.242 -16.594 -5.215 1 98.75 112 TYR A N 1
ATOM 881 C CA . TYR A 1 112 ? -5.398 -15.945 -5.832 1 98.75 112 TYR A CA 1
ATOM 882 C C . TYR A 1 112 ? -6.312 -15.336 -4.777 1 98.75 112 TYR A C 1
ATOM 884 O O . TYR A 1 112 ? -6.195 -15.641 -3.59 1 98.75 112 TYR A O 1
ATOM 892 N N . LEU A 1 113 ? -7.227 -14.453 -5.18 1 98.56 113 LEU A N 1
ATOM 893 C CA . LEU A 1 113 ? -8.133 -13.766 -4.262 1 98.56 113 LEU A CA 1
ATOM 894 C C . LEU A 1 113 ? -9.531 -14.367 -4.336 1 98.56 113 LEU A C 1
ATOM 896 O O . LEU A 1 113 ? -10.016 -14.688 -5.422 1 98.56 113 LEU A O 1
ATOM 900 N N . THR A 1 114 ? -10.102 -14.539 -3.184 1 98.44 114 THR A N 1
ATOM 901 C CA . THR A 1 114 ? -11.516 -14.867 -3.074 1 98.44 114 THR A CA 1
ATOM 902 C C . THR A 1 114 ? -12.266 -13.758 -2.3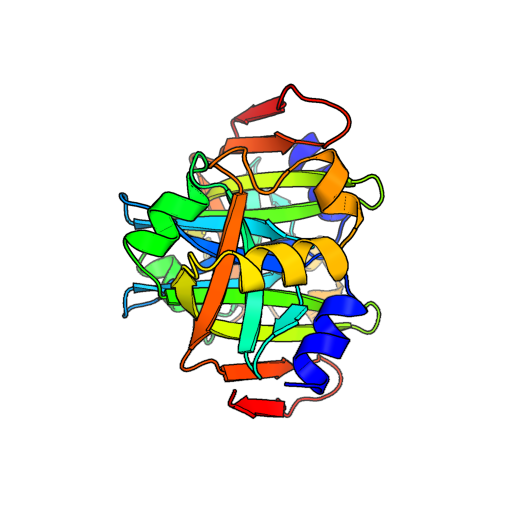44 1 98.44 114 THR A C 1
ATOM 904 O O . THR A 1 114 ? -11.664 -12.953 -1.63 1 98.44 114 THR A O 1
ATOM 907 N N . ASP A 1 115 ? -13.625 -13.664 -2.605 1 97.88 115 ASP A N 1
ATOM 908 C CA . ASP A 1 115 ? -14.492 -12.672 -1.966 1 97.88 115 ASP A CA 1
ATOM 909 C C . ASP A 1 115 ? -13.945 -11.258 -2.168 1 97.88 115 ASP A C 1
ATOM 911 O O . ASP A 1 115 ? -13.922 -10.453 -1.231 1 97.88 115 ASP A O 1
ATOM 915 N N . ALA A 1 116 ? -13.469 -11.023 -3.375 1 97.81 116 ALA A N 1
ATOM 916 C CA . ALA A 1 116 ? -12.75 -9.781 -3.641 1 97.81 116 ALA A CA 1
ATOM 917 C C . ALA A 1 116 ? -13.703 -8.688 -4.113 1 97.81 116 ALA A C 1
ATOM 919 O O . ALA A 1 116 ? -14.648 -8.953 -4.859 1 97.81 116 ALA A O 1
ATOM 920 N N . VAL A 1 117 ? -13.516 -7.52 -3.662 1 98.06 117 VAL A N 1
ATOM 921 C CA . VAL A 1 117 ? -14.25 -6.324 -4.062 1 98.06 117 VAL A CA 1
ATOM 922 C C . VAL A 1 117 ? -13.273 -5.227 -4.473 1 98.06 117 VAL A C 1
ATOM 924 O O . VAL A 1 117 ? -12.328 -4.922 -3.744 1 98.06 117 VAL A O 1
ATOM 927 N N . ALA A 1 118 ? -13.516 -4.68 -5.645 1 98.44 118 ALA A N 1
ATOM 928 C CA . ALA A 1 118 ? -12.703 -3.566 -6.129 1 98.44 118 ALA A CA 1
ATOM 929 C C . ALA A 1 118 ? -13.5 -2.266 -6.129 1 98.44 118 ALA A C 1
ATOM 931 O O . ALA A 1 118 ? -14.656 -2.24 -6.555 1 98.44 118 ALA A O 1
ATOM 932 N N . VAL A 1 119 ? -12.93 -1.289 -5.609 1 97.75 119 VAL A N 1
ATOM 933 C CA . VAL A 1 119 ? -13.5 0.053 -5.645 1 97.75 119 VAL A CA 1
ATOM 934 C C . VAL A 1 119 ? -12.586 0.981 -6.441 1 97.75 119 VAL A C 1
ATOM 936 O O . VAL A 1 119 ? -11.414 1.159 -6.09 1 97.75 119 VAL A O 1
ATOM 939 N N . PHE A 1 120 ? -13.086 1.524 -7.547 1 97.25 120 PHE A N 1
ATOM 940 C CA . PHE A 1 120 ? -12.383 2.518 -8.344 1 97.25 120 PHE A CA 1
ATOM 941 C C . PHE A 1 120 ? -12.805 3.928 -7.957 1 97.25 120 PHE A C 1
ATOM 943 O O . PHE A 1 120 ? -14 4.207 -7.828 1 97.25 120 PHE A O 1
ATOM 950 N N . ASN A 1 121 ? -11.844 4.719 -7.762 1 96.31 121 ASN A N 1
ATOM 951 C CA . ASN A 1 121 ? -12.109 6.109 -7.398 1 96.31 121 ASN A CA 1
ATOM 952 C C . ASN A 1 121 ? -11.219 7.07 -8.18 1 96.31 121 ASN A C 1
ATOM 954 O O . ASN A 1 121 ? -10.227 6.652 -8.781 1 96.31 121 ASN A O 1
ATOM 958 N N . SER A 1 122 ? -11.68 8.328 -8.219 1 93.88 122 SER A N 1
ATOM 959 C CA . SER A 1 122 ? -10.891 9.438 -8.758 1 93.88 122 SER A CA 1
ATOM 960 C C . SER A 1 122 ? -11.336 10.766 -8.156 1 93.88 122 SER A C 1
ATOM 962 O O . SER A 1 122 ? -12.43 10.859 -7.59 1 93.88 122 SER A O 1
ATOM 964 N N . PHE A 1 123 ? -10.453 11.75 -8.242 1 85.75 123 PHE A N 1
ATOM 965 C CA . PHE A 1 123 ? -10.844 13.078 -7.77 1 85.75 123 PHE A CA 1
ATOM 966 C C . PHE A 1 123 ? -11.836 13.719 -8.727 1 85.75 123 PHE A C 1
ATOM 968 O O . PHE A 1 123 ? -12.672 14.531 -8.32 1 85.75 123 PHE A O 1
ATOM 975 N N . SER A 1 124 ? -11.719 13.359 -9.914 1 83.94 124 SER A N 1
ATOM 976 C CA . SER A 1 124 ? -12.562 13.977 -10.938 1 83.94 124 SER A CA 1
ATOM 977 C C . SER A 1 124 ? -13.969 13.391 -10.938 1 83.94 124 SER A C 1
ATOM 979 O O . SER A 1 124 ? -14.922 14.039 -11.367 1 83.94 124 SER A O 1
ATOM 981 N N . ASN A 1 125 ? -14.109 12.156 -10.492 1 77.5 125 ASN A N 1
ATOM 982 C CA . ASN A 1 125 ? -15.406 11.492 -10.406 1 77.5 125 ASN A CA 1
ATOM 983 C C . ASN A 1 125 ? -15.75 11.109 -8.969 1 77.5 125 ASN A C 1
ATOM 985 O O . ASN A 1 125 ? -15.164 10.172 -8.414 1 77.5 125 ASN A O 1
ATOM 989 N N . PRO A 1 126 ? -16.781 11.75 -8.414 1 75.81 126 PRO A N 1
ATOM 990 C CA . PRO A 1 126 ? -17.047 11.531 -6.992 1 75.81 126 PRO A CA 1
ATOM 991 C C . PRO A 1 126 ? -17.766 10.211 -6.719 1 75.81 126 PRO A C 1
ATOM 993 O O . PRO A 1 126 ? -17.828 9.766 -5.566 1 75.81 126 PRO A O 1
ATOM 996 N N . THR A 1 127 ? -18.203 9.5 -7.809 1 89.44 127 THR A N 1
ATOM 997 C CA . THR A 1 127 ? -18.922 8.258 -7.559 1 89.44 127 THR A CA 1
ATOM 998 C C . THR A 1 127 ? -18.016 7.051 -7.785 1 89.44 127 THR A C 1
ATOM 1000 O O . THR A 1 127 ? -17.609 6.766 -8.914 1 89.44 127 THR A O 1
ATOM 1003 N N . PRO A 1 128 ? -17.781 6.422 -6.734 1 92.19 128 PRO A N 1
ATOM 1004 C CA . PRO A 1 128 ? -16.922 5.242 -6.887 1 92.19 128 PRO A CA 1
ATOM 1005 C C . PRO A 1 128 ? -17.594 4.129 -7.688 1 92.19 128 PRO A C 1
ATOM 1007 O O . PRO A 1 128 ? -18.812 3.982 -7.648 1 92.19 128 PRO A O 1
ATOM 1010 N N . LYS A 1 129 ? -16.828 3.467 -8.523 1 94.31 129 LYS A N 1
ATOM 1011 C CA . LYS A 1 129 ? -17.281 2.244 -9.18 1 94.31 129 LYS A CA 1
ATOM 1012 C C . LYS A 1 129 ? -16.875 1.008 -8.383 1 94.31 129 LYS A C 1
ATOM 1014 O O . LYS A 1 129 ? -15.703 0.826 -8.062 1 94.31 129 LYS A O 1
ATOM 1019 N N . ILE A 1 130 ? -17.891 0.183 -8.055 1 95.81 130 ILE A N 1
ATOM 1020 C CA . ILE A 1 130 ? -17.656 -1.016 -7.258 1 95.81 130 ILE A CA 1
ATOM 1021 C C . ILE A 1 130 ? -17.812 -2.258 -8.125 1 95.81 130 ILE A C 1
ATOM 1023 O O . ILE A 1 130 ? -18.828 -2.395 -8.836 1 95.81 130 ILE A O 1
ATOM 1027 N N . VAL A 1 131 ? -16.797 -3.1 -8.109 1 95.12 131 VAL A N 1
ATOM 1028 C CA . VAL A 1 131 ? -16.812 -4.344 -8.867 1 95.12 131 VAL A CA 1
ATOM 1029 C C . VAL A 1 131 ? -16.594 -5.527 -7.934 1 95.12 131 VAL A C 1
ATOM 1031 O O . VAL A 1 131 ? -15.586 -5.582 -7.219 1 95.12 131 VAL A O 1
ATOM 1034 N N . GLN A 1 132 ? -17.5 -6.473 -7.957 1 93 132 GLN A N 1
ATOM 1035 C CA . GLN A 1 132 ? -17.328 -7.703 -7.191 1 93 132 GLN A CA 1
ATOM 1036 C C . GLN A 1 132 ? -16.641 -8.781 -8.031 1 93 132 GLN A C 1
ATOM 1038 O O . GLN A 1 132 ? -17.016 -9.008 -9.18 1 93 132 GLN A O 1
ATOM 1043 N N . LEU A 1 133 ? -15.695 -9.406 -7.449 1 89.06 133 LEU A N 1
ATOM 1044 C CA . LEU A 1 133 ? -15.031 -10.508 -8.148 1 89.06 133 LEU A CA 1
ATOM 1045 C C . LEU A 1 133 ? -15.5 -11.852 -7.605 1 89.06 133 LEU A C 1
ATOM 1047 O O . LEU A 1 133 ? -15.828 -11.977 -6.422 1 89.06 133 LEU A O 1
ATOM 1051 N N . MET B 1 1 ? 16.016 12.273 7.895 1 75.5 1 MET B N 1
ATOM 1052 C CA . MET B 1 1 ? 14.773 12.852 7.402 1 75.5 1 MET B CA 1
ATOM 1053 C C . MET B 1 1 ? 14.922 13.305 5.953 1 75.5 1 MET B C 1
ATOM 1055 O O . MET B 1 1 ? 14.078 12.992 5.109 1 75.5 1 MET B O 1
ATOM 1059 N N . ASN B 1 2 ? 16 13.719 5.504 1 86.38 2 ASN B N 1
ATOM 1060 C CA . ASN B 1 2 ? 16.125 14.391 4.215 1 86.38 2 ASN B CA 1
ATOM 1061 C C . ASN B 1 2 ? 15.977 13.406 3.055 1 86.38 2 ASN B C 1
ATOM 1063 O O . ASN B 1 2 ? 15.211 13.656 2.123 1 86.38 2 ASN B O 1
ATOM 1067 N N . GLU B 1 3 ? 16.562 12.242 3.17 1 95.12 3 GLU B N 1
ATOM 1068 C CA . GLU B 1 3 ? 16.516 11.328 2.033 1 95.12 3 GLU B CA 1
ATOM 1069 C C . GLU B 1 3 ? 15.133 10.711 1.882 1 95.12 3 GLU B C 1
ATOM 1071 O O . GLU B 1 3 ? 14.68 10.453 0.764 1 95.12 3 GLU B O 1
ATOM 1076 N N . ILE B 1 4 ? 14.484 10.461 3.014 1 97.5 4 ILE B N 1
ATOM 1077 C CA . ILE B 1 4 ? 13.148 9.875 3.01 1 97.5 4 ILE B CA 1
ATOM 1078 C C . ILE B 1 4 ? 12.156 10.867 2.416 1 97.5 4 ILE B C 1
ATOM 1080 O O . ILE B 1 4 ? 11.383 10.523 1.518 1 97.5 4 ILE B O 1
ATOM 1084 N N . LEU B 1 5 ? 12.25 12.094 2.889 1 97.44 5 LEU B N 1
ATOM 1085 C CA . LEU B 1 5 ? 11.359 13.125 2.375 1 97.44 5 LEU B CA 1
ATOM 1086 C C . LEU B 1 5 ? 11.602 13.367 0.89 1 97.44 5 LEU B C 1
ATOM 1088 O O . LEU B 1 5 ? 10.648 13.508 0.115 1 97.44 5 LEU B O 1
ATOM 1092 N N . GLU B 1 6 ? 12.844 13.445 0.494 1 97.19 6 GLU B N 1
ATOM 1093 C CA . GLU B 1 6 ? 13.188 13.633 -0.912 1 97.19 6 GLU B CA 1
ATOM 1094 C C . GLU B 1 6 ? 12.617 12.516 -1.777 1 97.19 6 GLU B C 1
ATOM 1096 O O . GLU B 1 6 ? 12.07 12.766 -2.852 1 97.19 6 GLU B O 1
ATOM 1101 N N . PHE B 1 7 ? 12.781 11.273 -1.324 1 98.06 7 PHE B N 1
ATOM 1102 C CA . PHE B 1 7 ? 12.289 10.133 -2.08 1 98.06 7 PHE B CA 1
ATOM 1103 C C . PHE B 1 7 ? 10.773 10.211 -2.25 1 98.06 7 PHE B C 1
ATOM 1105 O O . PHE B 1 7 ? 10.258 10.008 -3.352 1 98.06 7 PHE B O 1
ATOM 1112 N N . LEU B 1 8 ? 10.055 10.547 -1.154 1 98.12 8 LEU B N 1
ATOM 1113 C CA . LEU B 1 8 ? 8.594 10.586 -1.183 1 98.12 8 LEU B CA 1
ATOM 1114 C C . LEU B 1 8 ? 8.094 11.758 -2.02 1 98.12 8 LEU B C 1
ATOM 1116 O O . LEU B 1 8 ? 7.062 11.648 -2.688 1 98.12 8 LEU B O 1
ATOM 1120 N N . THR B 1 9 ? 8.828 12.875 -2.055 1 97.19 9 THR B N 1
ATOM 1121 C CA . THR B 1 9 ? 8.367 14.039 -2.799 1 97.19 9 THR B CA 1
ATOM 1122 C C . THR B 1 9 ? 8.703 13.906 -4.281 1 97.19 9 THR B C 1
ATOM 1124 O O . THR B 1 9 ? 8 14.453 -5.137 1 97.19 9 THR B O 1
ATOM 1127 N N . THR B 1 10 ? 9.742 13.133 -4.629 1 97.19 10 THR B N 1
ATOM 1128 C CA . THR B 1 10 ? 10.109 12.914 -6.023 1 97.19 10 THR B CA 1
ATOM 1129 C C . THR B 1 10 ? 9.273 11.797 -6.637 1 97.19 10 THR B C 1
ATOM 1131 O O . THR B 1 10 ? 9.234 11.641 -7.859 1 97.19 10 THR B O 1
ATOM 1134 N N . ASN B 1 11 ? 8.664 11.008 -5.805 1 96.44 11 ASN B N 1
ATOM 1135 C CA . ASN B 1 11 ? 7.684 9.992 -6.172 1 96.44 11 ASN B CA 1
ATOM 1136 C C . ASN B 1 11 ? 6.336 10.242 -5.504 1 96.44 11 ASN B C 1
ATOM 1138 O O . ASN B 1 11 ? 5.984 9.57 -4.531 1 96.44 11 ASN B O 1
ATOM 1142 N N . PRO B 1 12 ? 5.562 11.156 -5.984 1 94 12 PRO B N 1
ATOM 1143 C CA . PRO B 1 12 ? 4.594 11.938 -5.207 1 94 12 PRO B CA 1
ATOM 1144 C C . PRO B 1 12 ? 3.363 11.117 -4.812 1 94 12 PRO B C 1
ATOM 1146 O O . PRO B 1 12 ? 2.543 11.578 -4.016 1 94 12 PRO B O 1
ATOM 1149 N N . THR B 1 13 ? 3.098 9.961 -5.332 1 97.69 13 THR B N 1
ATOM 1150 C CA . THR B 1 13 ? 2.039 9.102 -4.82 1 97.69 13 THR B CA 1
ATOM 1151 C C . THR B 1 13 ? 2.623 7.934 -4.035 1 97.69 13 THR B C 1
ATOM 1153 O O . THR B 1 13 ? 3.398 7.141 -4.574 1 97.69 13 THR B O 1
ATOM 1156 N N . PHE B 1 14 ? 2.369 7.938 -2.74 1 98.75 14 PHE B N 1
ATOM 1157 C CA . PHE B 1 14 ? 2.807 6.824 -1.904 1 98.75 14 PHE B CA 1
ATOM 1158 C C . PHE B 1 14 ? 1.612 6.137 -1.255 1 98.75 14 PHE B C 1
ATOM 1160 O O . PHE B 1 14 ? 0.491 6.645 -1.305 1 98.75 14 PHE B O 1
ATOM 1167 N N . TYR B 1 15 ? 1.798 4.977 -0.71 1 98.94 15 TYR B N 1
ATOM 1168 C CA . TYR B 1 15 ? 0.711 4.125 -0.243 1 98.94 15 TYR B CA 1
ATOM 1169 C C . TYR B 1 15 ? 0.848 3.836 1.247 1 98.94 15 TYR B C 1
ATOM 1171 O O . TYR B 1 15 ? 1.889 3.354 1.7 1 98.94 15 TYR B O 1
ATOM 1179 N N . LEU B 1 16 ? -0.183 4.145 1.972 1 98.94 16 LEU B N 1
ATOM 1180 C CA . LEU B 1 16 ? -0.217 4.004 3.424 1 98.94 16 LEU B CA 1
ATOM 1181 C C . LEU B 1 16 ? -1.094 2.824 3.834 1 98.94 16 LEU B C 1
ATOM 1183 O O . LEU B 1 16 ? -2.258 2.742 3.434 1 98.94 16 LEU B O 1
ATOM 1187 N N . ALA B 1 17 ? -0.501 1.938 4.598 1 98.94 17 ALA B N 1
ATOM 1188 C CA . ALA B 1 17 ? -1.218 0.757 5.07 1 98.94 17 ALA B CA 1
ATOM 1189 C C . ALA B 1 17 ? -1.585 0.893 6.547 1 98.94 17 ALA B C 1
ATOM 1191 O O . ALA B 1 17 ? -0.782 1.372 7.352 1 98.94 17 ALA B O 1
ATOM 1192 N N . THR B 1 18 ? -2.764 0.554 6.891 1 98.94 18 THR B N 1
ATOM 1193 C CA . THR B 1 18 ? -3.301 0.5 8.25 1 98.94 18 THR B CA 1
ATOM 1194 C C . THR B 1 18 ? -4.059 -0.803 8.477 1 98.94 18 THR B C 1
ATOM 1196 O O . THR B 1 18 ? -4.133 -1.65 7.582 1 98.94 18 THR B O 1
ATOM 1199 N N . ILE B 1 19 ? -4.531 -1.019 9.711 1 98.88 19 ILE B N 1
ATOM 1200 C CA . ILE B 1 19 ? -5.359 -2.16 10.086 1 98.88 19 ILE B CA 1
ATOM 1201 C C . ILE B 1 19 ? -6.715 -1.674 10.586 1 98.88 19 ILE B C 1
ATOM 1203 O O . ILE B 1 19 ? -6.789 -0.768 11.422 1 98.88 19 ILE B O 1
ATOM 1207 N N . ASP B 1 20 ? -7.773 -2.238 10.039 1 98.62 20 ASP B N 1
ATOM 1208 C CA . ASP B 1 20 ? -9.086 -1.794 10.508 1 98.62 20 ASP B CA 1
ATOM 1209 C C . ASP B 1 20 ? -9.57 -2.646 11.68 1 98.62 20 ASP B C 1
ATOM 1211 O O . ASP B 1 20 ? -8.82 -3.482 12.195 1 98.62 20 ASP B O 1
ATOM 1215 N N . GLU B 1 21 ? -10.781 -2.443 12.18 1 97.69 21 GLU B N 1
ATOM 1216 C CA . GLU B 1 21 ? -11.297 -3.047 13.398 1 97.69 21 GLU B CA 1
ATOM 1217 C C . GLU B 1 21 ? -11.555 -4.539 13.211 1 97.69 21 GLU B C 1
ATOM 1219 O O . GLU B 1 21 ? -11.703 -5.277 14.188 1 97.69 21 GLU B O 1
ATOM 1224 N N . ASP B 1 22 ? -11.609 -5.016 12.039 1 97.56 22 ASP B N 1
ATOM 1225 C CA . ASP B 1 22 ? -11.867 -6.422 11.742 1 97.56 22 ASP B CA 1
ATOM 1226 C C . ASP B 1 22 ? -10.57 -7.152 11.383 1 97.56 22 ASP B C 1
ATOM 1228 O O . ASP B 1 22 ? -10.602 -8.188 10.719 1 97.56 22 ASP B O 1
ATOM 1232 N N . ASN B 1 23 ? -9.461 -6.559 11.719 1 98 23 ASN B N 1
ATOM 1233 C CA . ASN B 1 23 ? -8.164 -7.129 11.391 1 98 23 ASN B CA 1
ATOM 1234 C C . ASN B 1 23 ? -7.973 -7.266 9.883 1 98 23 ASN B C 1
ATOM 1236 O O . ASN B 1 23 ? -7.422 -8.258 9.406 1 98 23 ASN B O 1
ATOM 1240 N N . GLN B 1 24 ? -8.531 -6.324 9.141 1 98.69 24 GLN B N 1
ATOM 1241 C CA . GLN B 1 24 ? -8.352 -6.18 7.703 1 98.69 24 GLN B CA 1
ATOM 1242 C C . GLN B 1 24 ? -7.258 -5.164 7.387 1 98.69 24 GLN B C 1
ATOM 1244 O O . GLN B 1 24 ? -7.32 -4.016 7.836 1 98.69 24 GLN B O 1
ATOM 1249 N N . ALA B 1 25 ? -6.254 -5.652 6.645 1 98.81 25 ALA B N 1
ATOM 1250 C CA . ALA B 1 25 ? -5.281 -4.695 6.125 1 98.81 25 ALA B CA 1
ATOM 1251 C C . ALA B 1 25 ? -5.934 -3.727 5.141 1 98.81 25 ALA B C 1
ATOM 1253 O O . ALA B 1 25 ? -6.75 -4.133 4.312 1 98.81 25 ALA B O 1
ATOM 1254 N N . ARG B 1 26 ? -5.668 -2.48 5.285 1 98.94 26 ARG B N 1
ATOM 1255 C CA . ARG B 1 26 ? -6.109 -1.437 4.367 1 98.94 26 ARG B CA 1
ATOM 1256 C C . ARG B 1 26 ? -4.918 -0.709 3.752 1 98.94 26 ARG B C 1
ATOM 1258 O O . ARG B 1 26 ? -3.893 -0.518 4.41 1 98.94 26 ARG B O 1
ATOM 1265 N N . VAL B 1 27 ? -5.035 -0.293 2.488 1 98.94 27 VAL B N 1
ATOM 1266 C CA . VAL B 1 27 ? -3.988 0.479 1.829 1 98.94 27 VAL B CA 1
ATOM 1267 C C . VAL B 1 27 ? -4.613 1.454 0.833 1 98.94 27 VAL B C 1
ATOM 1269 O O . VAL B 1 27 ? -5.559 1.105 0.125 1 98.94 27 VAL B O 1
ATOM 1272 N N . ARG B 1 28 ? -4.098 2.678 0.801 1 98.75 28 ARG B N 1
ATOM 1273 C CA . ARG B 1 28 ? -4.613 3.713 -0.091 1 98.75 28 ARG B CA 1
ATOM 1274 C C . ARG B 1 28 ? -3.514 4.695 -0.479 1 98.75 28 ARG B C 1
ATOM 1276 O O . ARG B 1 28 ? -2.521 4.84 0.238 1 98.75 28 ARG B O 1
ATOM 1283 N N . PRO B 1 29 ? -3.721 5.32 -1.591 1 98.5 29 PRO B N 1
ATOM 1284 C CA . PRO B 1 29 ? -2.732 6.312 -2.02 1 98.5 29 PRO B CA 1
ATOM 1285 C C . PRO B 1 29 ? -2.832 7.617 -1.237 1 98.5 29 PRO B C 1
ATOM 1287 O O . PRO B 1 29 ? -3.934 8.055 -0.89 1 98.5 29 PRO B O 1
ATOM 1290 N N . PHE B 1 30 ? -1.7 8.188 -0.944 1 98.25 30 PHE B N 1
ATOM 1291 C CA . PHE B 1 30 ? -1.49 9.516 -0.372 1 98.25 30 PHE B CA 1
ATOM 1292 C C . PHE B 1 30 ? -0.542 10.336 -1.238 1 98.25 30 PHE B C 1
ATOM 1294 O O . PHE B 1 30 ? 0.192 9.781 -2.059 1 98.25 30 PHE B O 1
ATOM 1301 N N . GLY B 1 31 ? -0.566 11.672 -1.015 1 96.94 31 GLY B N 1
ATOM 1302 C CA . GLY B 1 31 ? 0.346 12.531 -1.751 1 96.94 31 GLY B CA 1
ATOM 1303 C C . GLY B 1 31 ? 0.98 13.609 -0.889 1 96.94 31 GLY B C 1
ATOM 1304 O O . GLY B 1 31 ? 2.041 14.133 -1.228 1 96.94 31 GLY B O 1
ATOM 1305 N N . ALA B 1 32 ? 0.338 13.984 0.138 1 97.88 32 ALA B N 1
ATOM 1306 C CA . ALA B 1 32 ? 0.815 15.086 0.971 1 97.88 32 ALA B CA 1
ATOM 1307 C C . ALA B 1 32 ? 1.796 14.586 2.029 1 97.88 32 ALA B C 1
ATOM 1309 O O . ALA B 1 32 ? 1.451 13.734 2.854 1 97.88 32 ALA B O 1
ATOM 1310 N N . VAL B 1 33 ? 2.969 15.086 2.006 1 98.38 33 VAL B N 1
ATOM 1311 C CA . VAL B 1 33 ? 4.008 14.75 2.975 1 98.38 33 VAL B CA 1
ATOM 1312 C C . VAL B 1 33 ? 4.914 15.961 3.199 1 98.38 33 VAL B C 1
ATOM 1314 O O . VAL B 1 33 ? 5.156 16.75 2.279 1 98.38 33 VAL B O 1
ATOM 1317 N N . MET B 1 34 ? 5.348 16.109 4.398 1 98 34 MET B N 1
ATOM 1318 C CA . MET B 1 34 ? 6.258 17.203 4.711 1 98 34 MET B CA 1
ATOM 1319 C C . MET B 1 34 ? 7.086 16.891 5.953 1 98 34 MET B C 1
ATOM 1321 O O . MET B 1 34 ? 6.797 15.93 6.672 1 98 34 MET B O 1
ATOM 1325 N N . SER B 1 35 ? 8.172 17.594 6.078 1 97.81 35 SER B N 1
ATOM 1326 C CA . SER B 1 35 ? 8.914 17.641 7.332 1 97.81 35 SER B CA 1
ATOM 1327 C C . SER B 1 35 ? 8.555 18.875 8.156 1 97.81 35 SER B C 1
ATOM 1329 O O . SER B 1 35 ? 8.5 19.984 7.625 1 97.81 35 SER B O 1
ATOM 1331 N N . PHE B 1 36 ? 8.18 18.688 9.367 1 97.69 36 PHE B N 1
ATOM 1332 C CA . PHE B 1 36 ? 7.891 19.75 10.328 1 97.69 36 PHE B CA 1
ATOM 1333 C C . PHE B 1 36 ? 8.438 19.391 11.703 1 97.69 36 PHE B C 1
ATOM 1335 O O . PHE B 1 36 ? 8.188 18.297 12.211 1 97.69 36 PHE B O 1
ATOM 1342 N N . GLU B 1 37 ? 9.297 20.234 12.336 1 97.19 37 GLU B N 1
ATOM 1343 C CA . GLU B 1 37 ? 9.961 20.016 13.617 1 97.19 37 GLU B CA 1
ATOM 1344 C C . GLU B 1 37 ? 10.703 18.688 13.633 1 97.19 37 GLU B C 1
ATOM 1346 O O . GLU B 1 37 ? 10.609 17.922 14.602 1 97.19 37 GLU B O 1
ATOM 1351 N N . ASP B 1 38 ? 11.305 18.328 12.516 1 95.75 38 ASP B N 1
ATOM 1352 C CA . ASP B 1 38 ? 12.188 17.188 12.328 1 95.75 38 ASP B CA 1
ATOM 1353 C C . ASP B 1 38 ? 11.414 15.875 12.398 1 95.75 38 ASP B C 1
ATOM 1355 O O . ASP B 1 38 ? 11.938 14.852 12.852 1 95.75 38 ASP B O 1
ATOM 1359 N N . LYS B 1 39 ? 10.141 15.945 12.023 1 97.25 39 LYS B N 1
ATOM 1360 C CA . LYS B 1 39 ? 9.305 14.75 11.906 1 97.25 39 LYS B CA 1
ATOM 1361 C C . LYS B 1 39 ? 8.633 14.68 10.539 1 97.25 39 LYS B C 1
ATOM 1363 O O . LYS B 1 39 ? 8.414 15.711 9.898 1 97.25 39 LYS B O 1
ATOM 1368 N N . LEU B 1 40 ? 8.43 13.516 10.133 1 98.38 40 LEU B N 1
ATOM 1369 C CA . LEU B 1 40 ? 7.715 13.312 8.875 1 98.38 40 LEU B CA 1
ATOM 1370 C C . LEU B 1 40 ? 6.207 13.336 9.094 1 98.38 40 LEU B C 1
ATOM 1372 O O . LEU B 1 40 ? 5.684 12.586 9.922 1 98.38 40 LEU B O 1
ATOM 1376 N N . TYR B 1 41 ? 5.52 14.203 8.297 1 98.69 41 TYR B N 1
ATOM 1377 C CA . TYR B 1 41 ? 4.082 14.398 8.438 1 98.69 41 TYR B CA 1
ATOM 1378 C C . TYR B 1 41 ? 3.342 13.961 7.18 1 98.69 41 TYR B C 1
ATOM 1380 O O . TYR B 1 41 ? 3.852 14.117 6.066 1 98.69 41 TYR B O 1
ATOM 1388 N N . PHE B 1 42 ? 2.168 13.438 7.348 1 98.75 42 PHE B N 1
ATOM 1389 C CA . PHE B 1 42 ? 1.18 13.281 6.285 1 98.75 42 PHE B CA 1
ATOM 1390 C C . PHE B 1 42 ? -0.18 13.805 6.73 1 98.75 42 PHE B C 1
ATOM 1392 O O . PHE B 1 42 ? -0.352 14.195 7.887 1 98.75 42 PHE B O 1
ATOM 1399 N N . ALA B 1 43 ? -1.152 13.828 5.777 1 98.5 43 ALA B N 1
ATOM 1400 C CA . ALA B 1 43 ? -2.406 14.516 6.078 1 98.5 43 ALA B CA 1
ATOM 1401 C C . ALA B 1 43 ? -3.607 13.664 5.664 1 98.5 43 ALA B C 1
ATOM 1403 O O . ALA B 1 43 ? -3.523 12.883 4.719 1 98.5 43 ALA B O 1
ATOM 1404 N N . THR B 1 44 ? -4.652 13.781 6.352 1 97.88 44 THR B N 1
ATOM 1405 C CA . THR B 1 44 ? -5.973 13.234 6.051 1 97.88 44 THR B CA 1
ATOM 1406 C C . THR B 1 44 ? -7.066 14.055 6.738 1 97.88 44 THR B C 1
ATOM 1408 O O . THR B 1 44 ? -6.93 15.266 6.895 1 97.88 44 THR B O 1
ATOM 1411 N N . ASN B 1 45 ? -8.148 13.484 6.941 1 97.12 45 ASN B N 1
ATOM 1412 C CA . ASN B 1 45 ? -9.18 14.164 7.727 1 97.12 45 ASN B CA 1
ATOM 1413 C C . ASN B 1 45 ? -9.883 13.195 8.672 1 97.12 45 ASN B C 1
ATOM 1415 O O . ASN B 1 45 ? -9.781 11.977 8.516 1 97.12 45 ASN B O 1
ATOM 1419 N N . ASN B 1 46 ? -10.547 13.758 9.68 1 97.56 46 ASN B N 1
ATOM 1420 C CA . ASN B 1 46 ? -10.984 12.961 10.812 1 97.56 46 ASN B CA 1
ATOM 1421 C C . ASN B 1 46 ? -12.344 12.305 10.547 1 97.56 46 ASN B C 1
ATOM 1423 O O . ASN B 1 46 ? -12.891 11.633 11.422 1 97.56 46 ASN B O 1
ATOM 1427 N N . THR B 1 47 ? -12.914 12.492 9.352 1 97.31 47 THR B N 1
ATOM 1428 C CA . THR B 1 47 ? -14.172 11.844 9 1 97.31 47 THR B CA 1
ATOM 1429 C C . THR B 1 47 ? -13.922 10.531 8.258 1 97.31 47 THR B C 1
ATOM 1431 O O . THR B 1 47 ? -14.844 9.75 8.039 1 97.31 47 THR B O 1
ATOM 1434 N N . LYS B 1 48 ? -12.734 10.312 7.895 1 97.31 48 LYS B N 1
ATOM 1435 C CA . LYS B 1 48 ? -12.391 9.156 7.062 1 97.31 48 LYS B CA 1
ATOM 1436 C C . LYS B 1 48 ? -12.031 7.949 7.922 1 97.31 48 LYS B C 1
ATOM 1438 O O . LYS B 1 48 ? -11.547 8.102 9.047 1 97.31 48 LYS B O 1
ATOM 1443 N N . SER B 1 49 ? -12.172 6.762 7.367 1 98.19 49 SER B N 1
ATOM 1444 C CA . SER B 1 49 ? -11.867 5.512 8.055 1 98.19 49 SER B CA 1
ATOM 1445 C C . SER B 1 49 ? -10.391 5.445 8.445 1 98.19 49 SER B C 1
ATOM 1447 O O . SER B 1 49 ? -10.047 4.883 9.484 1 98.19 49 SER B O 1
ATOM 1449 N N . VAL B 1 50 ? -9.523 6.031 7.562 1 98.75 50 VAL B N 1
ATOM 1450 C CA . VAL B 1 50 ? -8.094 5.965 7.84 1 98.75 50 VAL B CA 1
ATOM 1451 C C . VAL B 1 50 ? -7.789 6.664 9.164 1 98.75 50 VAL B C 1
ATOM 1453 O O . VAL B 1 50 ? -6.938 6.211 9.93 1 98.75 50 VAL B O 1
ATOM 1456 N N . PHE B 1 51 ? -8.422 7.754 9.453 1 98.69 51 PHE B N 1
ATOM 1457 C CA . PHE B 1 51 ? -8.219 8.461 10.711 1 98.69 51 PHE B CA 1
ATOM 1458 C C . PHE B 1 51 ? -8.57 7.578 11.898 1 98.69 51 PHE B C 1
ATOM 1460 O O . PHE B 1 51 ? -7.781 7.449 12.836 1 98.69 51 PHE B O 1
ATOM 1467 N N . LYS B 1 52 ? -9.695 6.953 11.852 1 98.44 52 LYS B N 1
ATOM 1468 C CA . LYS B 1 52 ? -10.148 6.059 12.914 1 98.44 52 LYS B CA 1
ATOM 1469 C C . LYS B 1 52 ? -9.18 4.898 13.102 1 98.44 52 LYS B C 1
ATOM 1471 O O . LYS B 1 52 ? -8.875 4.516 14.234 1 98.44 52 LYS B O 1
ATOM 1476 N N . GLN B 1 53 ? -8.75 4.332 12.055 1 98.88 53 GLN B N 1
ATOM 1477 C CA . GLN B 1 53 ? -7.812 3.219 12.094 1 98.88 53 GLN B CA 1
ATOM 1478 C C . GLN B 1 53 ? -6.504 3.627 12.766 1 98.88 53 GLN B C 1
ATOM 1480 O O . GLN B 1 53 ? -5.98 2.9 13.617 1 98.88 53 GLN B O 1
ATOM 1485 N N . LEU B 1 54 ? -5.988 4.812 12.391 1 98.75 54 LEU B N 1
ATOM 1486 C CA . LEU B 1 54 ? -4.715 5.301 12.906 1 98.75 54 LEU B CA 1
ATOM 1487 C C . LEU B 1 54 ? -4.805 5.586 14.398 1 98.75 54 LEU B C 1
ATOM 1489 O O . LEU B 1 54 ? -3.836 5.379 15.141 1 98.75 54 LEU B O 1
ATOM 1493 N N . VAL B 1 55 ? -5.914 6.082 14.828 1 98.25 55 VAL B N 1
ATOM 1494 C CA . VAL B 1 55 ? -6.121 6.371 16.234 1 98.25 55 VAL B CA 1
ATOM 1495 C C . VAL B 1 55 ? -6.211 5.066 17.031 1 98.25 55 VAL B C 1
ATOM 1497 O O . VAL B 1 55 ? -5.676 4.961 18.141 1 98.25 55 VAL B O 1
ATOM 1500 N N . ALA B 1 56 ? -6.844 4.074 16.5 1 98.56 56 ALA B N 1
ATOM 1501 C CA . ALA B 1 56 ? -7.047 2.791 17.172 1 98.56 56 ALA B CA 1
ATOM 1502 C C . ALA B 1 56 ? -5.758 1.978 17.203 1 98.56 56 ALA B C 1
ATOM 1504 O O . ALA B 1 56 ? -5.465 1.3 18.188 1 98.56 56 ALA B O 1
ATOM 1505 N N . ASN B 1 57 ? -4.984 1.945 16.125 1 98.69 57 ASN B N 1
ATOM 1506 C CA . ASN B 1 57 ? -3.697 1.277 15.977 1 98.69 57 ASN B CA 1
ATOM 1507 C C . ASN B 1 57 ? -2.697 2.154 15.227 1 98.69 57 ASN B C 1
ATOM 1509 O O . ASN B 1 57 ? -2.758 2.266 14 1 98.69 57 ASN B O 1
ATOM 1513 N N . PRO B 1 58 ? -1.79 2.762 15.898 1 98.81 58 PRO B N 1
ATOM 1514 C CA . PRO B 1 58 ? -0.906 3.754 15.281 1 98.81 58 PRO B CA 1
ATOM 1515 C C . PRO B 1 58 ? 0.18 3.121 14.414 1 98.81 58 PRO B C 1
ATOM 1517 O O . PRO B 1 58 ? 0.933 3.834 13.75 1 98.81 58 PRO B O 1
ATOM 1520 N N . LYS B 1 59 ? 0.369 1.787 14.422 1 98.81 59 LYS B N 1
ATOM 1521 C CA . LYS B 1 59 ? 1.388 1.101 13.633 1 98.81 59 LYS B CA 1
ATOM 1522 C C . LYS B 1 59 ? 1.049 1.136 12.148 1 98.81 59 LYS B C 1
ATOM 1524 O O . LYS B 1 59 ? 0.102 0.48 11.703 1 98.81 59 LYS B O 1
ATOM 1529 N N . VAL B 1 60 ? 1.865 1.844 11.367 1 98.88 60 VAL B N 1
ATOM 1530 C CA . VAL B 1 60 ? 1.604 2.016 9.945 1 98.88 60 VAL B CA 1
ATOM 1531 C C . VAL B 1 60 ? 2.855 1.667 9.141 1 98.88 60 VAL B C 1
ATOM 1533 O O . VAL B 1 60 ? 3.945 1.545 9.703 1 98.88 60 VAL B O 1
ATOM 1536 N N . GLU B 1 61 ? 2.684 1.51 7.887 1 98.94 61 GLU B N 1
ATOM 1537 C CA . GLU B 1 61 ? 3.783 1.416 6.93 1 98.94 61 GLU B CA 1
ATOM 1538 C C . GLU B 1 61 ? 3.438 2.117 5.621 1 98.94 61 GLU B C 1
ATOM 1540 O O . GLU B 1 61 ? 2.297 2.053 5.156 1 98.94 61 GLU B O 1
ATOM 1545 N N . ILE B 1 62 ? 4.414 2.781 5.074 1 98.94 62 ILE B N 1
ATOM 1546 C CA . ILE B 1 62 ? 4.305 3.527 3.826 1 98.94 62 ILE B CA 1
ATOM 1547 C C . ILE B 1 62 ? 5.277 2.957 2.797 1 98.94 62 ILE B C 1
ATOM 1549 O O . ILE B 1 62 ? 6.418 2.619 3.129 1 98.94 62 ILE B O 1
ATOM 1553 N N . SER B 1 63 ? 4.875 2.881 1.541 1 98.94 63 SER B N 1
ATOM 1554 C CA . SER B 1 63 ? 5.781 2.445 0.484 1 98.94 63 SER B CA 1
ATOM 1555 C C . SER B 1 63 ? 5.508 3.188 -0.82 1 98.94 63 SER B C 1
ATOM 1557 O O . SER B 1 63 ? 4.379 3.611 -1.074 1 98.94 63 SER B O 1
ATOM 1559 N N . THR B 1 64 ? 6.484 3.404 -1.579 1 98.81 64 THR B N 1
ATOM 1560 C CA . THR B 1 64 ? 6.398 3.85 -2.965 1 98.81 64 THR B CA 1
ATOM 1561 C C . THR B 1 64 ? 7.648 3.439 -3.742 1 98.81 64 THR B C 1
ATOM 1563 O O . THR B 1 64 ? 8.609 2.941 -3.16 1 98.81 64 THR B O 1
ATOM 1566 N N . THR B 1 65 ? 7.566 3.537 -5.043 1 98.19 65 THR B N 1
ATOM 1567 C CA . THR B 1 65 ? 8.641 3.121 -5.938 1 98.19 65 THR B CA 1
ATOM 1568 C C . THR B 1 65 ? 9.055 4.266 -6.855 1 98.19 65 THR B C 1
ATOM 1570 O O . THR B 1 65 ? 8.227 5.086 -7.25 1 98.19 65 THR B O 1
ATOM 1573 N N . SER B 1 66 ? 10.328 4.281 -7.168 1 97.19 66 SER B N 1
ATOM 1574 C CA . SER B 1 66 ? 10.82 5.215 -8.172 1 97.19 66 SER B CA 1
ATOM 1575 C C . SER B 1 66 ? 10.734 4.617 -9.57 1 97.19 66 SER B C 1
ATOM 1577 O O . SER B 1 66 ? 10.656 3.395 -9.727 1 97.19 66 SER B O 1
ATOM 1579 N N . PRO B 1 67 ? 10.773 5.449 -10.617 1 94.06 67 PRO B N 1
ATOM 1580 C CA . PRO B 1 67 ? 10.781 4.941 -11.992 1 94.06 67 PRO B CA 1
ATOM 1581 C C . PRO B 1 67 ? 12 4.07 -12.289 1 94.06 67 PRO B C 1
ATOM 1583 O O . PRO B 1 67 ? 12.008 3.332 -13.281 1 94.06 67 PRO B O 1
ATOM 1586 N N . LYS B 1 68 ? 13.031 4.086 -11.5 1 92.62 68 LYS B N 1
ATOM 1587 C CA . LYS B 1 68 ? 14.258 3.322 -11.719 1 92.62 68 LYS B CA 1
ATOM 1588 C C . LYS B 1 68 ? 14.188 1.96 -11.031 1 92.62 68 LYS B C 1
ATOM 1590 O O . LYS B 1 68 ? 15.148 1.188 -11.078 1 92.62 68 LYS B O 1
ATOM 1595 N N . GLY B 1 69 ? 13.117 1.757 -10.352 1 92.75 69 GLY B N 1
ATOM 1596 C CA . GLY B 1 69 ? 12.93 0.446 -9.75 1 92.75 69 GLY B CA 1
ATOM 1597 C C . GLY B 1 69 ? 13.383 0.385 -8.305 1 92.75 69 GLY B C 1
ATOM 1598 O O . GLY B 1 69 ? 13.578 -0.702 -7.758 1 92.75 69 GLY B O 1
ATOM 1599 N N . GLU B 1 70 ? 13.648 1.529 -7.695 1 96.19 70 GLU B N 1
ATOM 1600 C CA . GLU B 1 70 ? 13.906 1.617 -6.262 1 96.19 70 GLU B CA 1
ATOM 1601 C C . GLU B 1 70 ? 12.609 1.775 -5.477 1 96.19 70 GLU B C 1
ATOM 1603 O O . GLU B 1 70 ? 11.656 2.385 -5.957 1 96.19 70 GLU B O 1
ATOM 1608 N N . TRP B 1 71 ? 12.625 1.17 -4.234 1 97.88 71 TRP B N 1
ATOM 1609 C CA . TRP B 1 71 ? 11.438 1.402 -3.426 1 97.88 71 TRP B CA 1
ATOM 1610 C C . TRP B 1 71 ? 11.805 1.608 -1.96 1 97.88 71 TRP B C 1
ATOM 1612 O O . TRP B 1 71 ? 12.93 1.31 -1.55 1 97.88 71 TRP B O 1
ATOM 1622 N N . ILE B 1 72 ? 10.906 2.193 -1.24 1 98.31 72 ILE B N 1
ATOM 1623 C CA . ILE B 1 72 ? 11.047 2.424 0.193 1 98.31 72 ILE B CA 1
ATOM 1624 C C . ILE B 1 72 ? 9.93 1.713 0.945 1 98.31 72 ILE B C 1
ATOM 1626 O O . ILE B 1 72 ? 8.789 1.656 0.469 1 98.31 72 ILE B O 1
ATOM 1630 N N . ARG B 1 73 ? 10.211 1.122 2.051 1 98.56 73 ARG B N 1
ATOM 1631 C CA . ARG B 1 73 ? 9.258 0.747 3.086 1 98.56 73 ARG B CA 1
ATOM 1632 C C . ARG B 1 73 ? 9.547 1.475 4.395 1 98.56 73 ARG B C 1
ATOM 1634 O O . ARG B 1 73 ? 10.602 1.281 4.996 1 98.56 73 ARG B O 1
ATOM 1641 N N . LEU B 1 74 ? 8.633 2.318 4.727 1 98.75 74 LEU B N 1
ATOM 1642 C CA . LEU B 1 74 ? 8.766 3.176 5.898 1 98.75 74 LEU B CA 1
ATOM 1643 C C . LEU B 1 74 ? 7.746 2.799 6.969 1 98.75 74 LEU B C 1
ATOM 1645 O O . LEU B 1 74 ? 6.547 3.025 6.793 1 98.75 74 LEU B O 1
ATOM 1649 N N . SER B 1 75 ? 8.234 2.223 8.039 1 98.75 75 SER B N 1
ATOM 1650 C CA . SER B 1 75 ? 7.363 1.846 9.148 1 98.75 75 SER B CA 1
ATOM 1651 C C . SER B 1 75 ? 7.52 2.799 10.328 1 98.75 75 SER B C 1
ATOM 1653 O O . SER B 1 75 ? 8.57 3.414 10.5 1 98.75 75 SER B O 1
ATOM 1655 N N . GLY B 1 76 ? 6.477 2.918 11.055 1 98.56 76 GLY B N 1
ATOM 1656 C CA . GLY B 1 76 ? 6.484 3.748 12.25 1 98.56 76 GLY B CA 1
ATOM 1657 C C . GLY B 1 76 ? 5.133 3.822 12.938 1 98.56 76 GLY B C 1
ATOM 1658 O O . GLY B 1 76 ? 4.215 3.076 12.594 1 98.56 76 GLY B O 1
ATOM 1659 N N . ASN B 1 77 ? 5.082 4.707 13.977 1 98.81 77 ASN B N 1
ATOM 1660 C CA . ASN B 1 77 ? 3.842 4.977 14.695 1 98.81 77 ASN B CA 1
ATOM 1661 C C . ASN B 1 77 ? 3.297 6.367 14.375 1 98.81 77 ASN B C 1
ATOM 1663 O O . ASN B 1 77 ? 4 7.367 14.523 1 98.81 77 ASN B O 1
ATOM 1667 N N . ALA B 1 78 ? 2.064 6.352 13.898 1 98.88 78 ALA B N 1
ATOM 1668 C CA . ALA B 1 78 ? 1.421 7.621 13.57 1 98.88 78 ALA B CA 1
ATOM 1669 C C . ALA B 1 78 ? 0.854 8.289 14.828 1 98.88 78 ALA B C 1
ATOM 1671 O O . ALA B 1 78 ? 0.186 7.637 15.633 1 98.88 78 ALA B O 1
ATOM 1672 N N . VAL B 1 79 ? 1.089 9.57 14.961 1 98.75 79 VAL B N 1
ATOM 1673 C CA . VAL B 1 79 ? 0.571 10.367 16.062 1 98.75 79 VAL B CA 1
ATOM 1674 C C . VAL B 1 79 ? -0.162 11.594 15.523 1 98.75 79 VAL B C 1
ATOM 1676 O O . VAL B 1 79 ? 0.395 12.352 14.734 1 98.75 79 VAL B O 1
ATOM 1679 N N . VAL B 1 80 ? -1.399 11.781 15.961 1 98.5 80 VAL B N 1
ATOM 1680 C CA . VAL B 1 80 ? -2.146 12.953 15.508 1 98.5 80 VAL B CA 1
ATOM 1681 C C . VAL B 1 80 ? -1.561 14.219 16.141 1 98.5 80 VAL B C 1
ATOM 1683 O O . VAL B 1 80 ? -1.211 14.227 17.312 1 98.5 80 VAL B O 1
ATOM 1686 N N . ASP B 1 81 ? -1.291 15.234 15.312 1 98.19 81 ASP B N 1
ATOM 1687 C CA . ASP B 1 81 ? -0.886 16.547 15.797 1 98.19 81 ASP B CA 1
ATOM 1688 C C . ASP B 1 81 ? -2.025 17.562 15.656 1 98.19 81 ASP B C 1
ATOM 1690 O O . ASP B 1 81 ? -2.299 18.047 14.562 1 98.19 81 ASP B O 1
ATOM 1694 N N . SER B 1 82 ? -2.592 17.969 16.75 1 96 82 SER B N 1
ATOM 1695 C CA . SER B 1 82 ? -3.789 18.797 16.734 1 96 82 SER B CA 1
ATOM 1696 C C . SER B 1 82 ? -3.432 20.281 16.734 1 96 82 SER B C 1
ATOM 1698 O O . SER B 1 82 ? -4.316 21.141 16.672 1 96 82 SER B O 1
ATOM 1700 N N . ARG B 1 83 ? -2.195 20.625 16.797 1 97.12 83 ARG B N 1
ATOM 1701 C CA . ARG B 1 83 ? -1.792 22.016 16.844 1 97.12 83 ARG B CA 1
ATOM 1702 C C . ARG B 1 83 ? -2.102 22.734 15.523 1 97.12 83 ARG B C 1
ATOM 1704 O O . ARG B 1 83 ? -1.901 22.156 14.453 1 97.12 83 ARG B O 1
ATOM 1711 N N . THR B 1 84 ? -2.498 23.938 15.656 1 96.94 84 THR B N 1
ATOM 1712 C CA . THR B 1 84 ? -2.799 24.75 14.484 1 96.94 84 THR B CA 1
ATOM 1713 C C . THR B 1 84 ? -1.541 25 13.664 1 96.94 84 THR B C 1
ATOM 1715 O O . THR B 1 84 ? -1.595 25.031 12.43 1 96.94 84 THR B O 1
ATOM 1718 N N . GLU B 1 85 ? -0.435 25.172 14.305 1 97.94 85 GLU B N 1
ATOM 1719 C CA . GLU B 1 85 ? 0.828 25.453 13.633 1 97.94 85 GLU B CA 1
ATOM 1720 C C . GLU B 1 85 ? 1.206 24.328 12.672 1 97.94 85 GLU B C 1
ATOM 1722 O O . GLU B 1 85 ? 1.734 24.578 11.586 1 97.94 85 GLU B O 1
ATOM 1727 N N . ALA B 1 86 ? 0.978 23.094 13.078 1 98.12 86 ALA B N 1
ATOM 1728 C CA . ALA B 1 86 ? 1.29 21.938 12.234 1 98.12 86 ALA B CA 1
ATOM 1729 C C . ALA B 1 86 ? 0.378 21.891 11.016 1 98.12 86 ALA B C 1
ATOM 1731 O O . ALA B 1 86 ? 0.828 21.594 9.906 1 98.12 86 ALA B O 1
ATOM 1732 N N . LYS B 1 87 ? -0.874 22.188 11.219 1 98.06 87 LYS B N 1
ATOM 1733 C CA . LYS B 1 87 ? -1.832 22.219 10.117 1 98.06 87 LYS B CA 1
ATOM 1734 C C . LYS B 1 87 ? -1.479 23.297 9.109 1 98.06 87 LYS B C 1
ATOM 1736 O O . LYS B 1 87 ? -1.533 23.078 7.902 1 98.06 87 LYS B O 1
ATOM 1741 N N . ILE B 1 88 ? -1.121 24.516 9.617 1 97.94 88 ILE B N 1
ATOM 1742 C CA . ILE B 1 88 ? -0.704 25.609 8.75 1 97.94 88 ILE B CA 1
ATOM 1743 C C . ILE B 1 88 ? 0.52 25.203 7.941 1 97.94 88 ILE B C 1
ATOM 1745 O O . ILE B 1 88 ? 0.578 25.422 6.73 1 97.94 88 ILE B O 1
ATOM 1749 N N . ALA B 1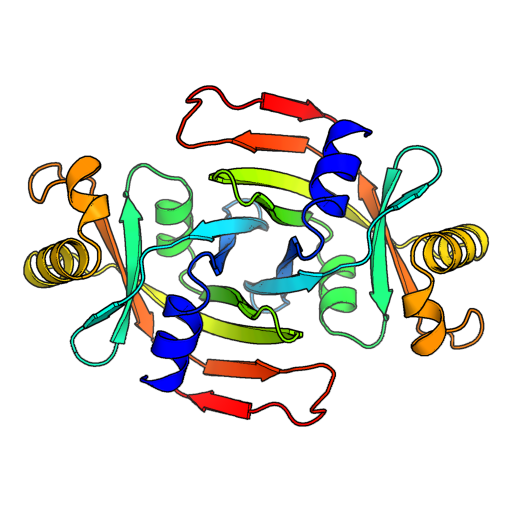 89 ? 1.476 24.562 8.625 1 98.38 89 ALA B N 1
ATOM 1750 C CA . ALA B 1 89 ? 2.701 24.141 7.961 1 98.38 89 ALA B CA 1
ATOM 1751 C C . ALA B 1 89 ? 2.395 23.188 6.809 1 98.38 89 ALA B C 1
ATOM 1753 O O . ALA B 1 89 ? 2.996 23.281 5.738 1 98.38 89 ALA B O 1
ATOM 1754 N N . MET B 1 90 ? 1.487 22.25 7.016 1 98.38 90 MET B N 1
ATOM 1755 C CA . MET B 1 90 ? 1.116 21.297 5.973 1 98.38 90 MET B CA 1
ATOM 1756 C C . MET B 1 90 ? 0.458 22.016 4.793 1 98.38 90 MET B C 1
ATOM 1758 O O . MET B 1 90 ? 0.813 21.766 3.641 1 98.38 90 MET B O 1
ATOM 1762 N N . LEU B 1 91 ? -0.481 22.922 5.039 1 97.62 91 LEU B N 1
ATOM 1763 C CA . LEU B 1 91 ? -1.163 23.656 3.975 1 97.62 91 LEU B CA 1
ATOM 1764 C C . LEU B 1 91 ? -0.178 24.516 3.182 1 97.62 91 LEU B C 1
ATOM 1766 O O . LEU B 1 91 ? -0.34 24.688 1.974 1 97.62 91 LEU B O 1
ATOM 1770 N N . ASP B 1 92 ? 0.832 25.031 3.824 1 97.44 92 ASP B N 1
ATOM 1771 C CA . ASP B 1 92 ? 1.862 25.812 3.156 1 97.44 92 ASP B CA 1
ATOM 1772 C C . ASP B 1 92 ? 2.76 24.938 2.293 1 97.44 92 ASP B C 1
ATOM 1774 O O . ASP B 1 92 ? 3.166 25.328 1.2 1 97.44 92 ASP B O 1
ATOM 1778 N N . ALA B 1 93 ? 3.088 23.75 2.846 1 97.12 93 ALA B N 1
ATOM 1779 C CA . ALA B 1 93 ? 3.98 22.828 2.145 1 97.12 93 ALA B CA 1
ATOM 1780 C C . ALA B 1 93 ? 3.289 22.219 0.933 1 97.12 93 ALA B C 1
ATOM 1782 O O . ALA B 1 93 ? 3.939 21.906 -0.07 1 97.12 93 ALA B O 1
ATOM 1783 N N . VAL B 1 94 ? 2.01 21.938 1.066 1 96.94 94 VAL B N 1
ATOM 1784 C CA . VAL B 1 94 ? 1.21 21.328 0.006 1 96.94 94 VAL B CA 1
ATOM 1785 C C . VAL B 1 94 ? 0.007 22.219 -0.305 1 96.94 94 VAL B C 1
ATOM 1787 O O . VAL B 1 94 ? -1.118 21.906 0.095 1 96.94 94 VAL B O 1
ATOM 1790 N N . PRO B 1 95 ? 0.181 23.219 -1.128 1 96.38 95 PRO B N 1
ATOM 1791 C CA . PRO B 1 95 ? -0.835 24.266 -1.319 1 96.38 95 PRO B CA 1
ATOM 1792 C C . PRO B 1 95 ? -2.121 23.719 -1.938 1 96.38 95 PRO B C 1
ATOM 1794 O O . PRO B 1 95 ? -3.201 24.281 -1.713 1 96.38 95 PRO B O 1
ATOM 1797 N N . MET B 1 96 ? -2.064 22.656 -2.678 1 93.94 96 MET B N 1
ATOM 1798 C CA . MET B 1 96 ? -3.252 22.078 -3.295 1 93.94 96 MET B CA 1
ATOM 1799 C C . MET B 1 96 ? -4.277 21.672 -2.236 1 93.94 96 MET B C 1
ATOM 1801 O O . MET B 1 96 ? -5.48 21.688 -2.5 1 93.94 96 MET B O 1
ATOM 1805 N N . LEU B 1 97 ? -3.836 21.391 -1.04 1 96 97 LEU B N 1
ATOM 1806 C CA . LEU B 1 97 ? -4.723 20.984 0.05 1 96 97 LEU B CA 1
ATOM 1807 C C . LEU B 1 97 ? -5.641 22.141 0.448 1 96 97 LEU B C 1
ATOM 1809 O O . LEU B 1 97 ? -6.711 21.922 1.016 1 96 97 LEU B O 1
ATOM 1813 N N . LYS B 1 98 ? -5.246 23.375 0.225 1 95 98 LYS B N 1
ATOM 1814 C CA . LYS B 1 98 ? -6.039 24.547 0.587 1 95 98 LYS B CA 1
ATOM 1815 C C . LYS B 1 98 ? -7.344 24.594 -0.203 1 95 98 LYS B C 1
ATOM 1817 O O . LYS B 1 98 ? -8.297 25.266 0.202 1 95 98 LYS B O 1
ATOM 1822 N N . LYS B 1 99 ? -7.371 23.922 -1.309 1 92.88 99 LYS B N 1
ATOM 1823 C CA . LYS B 1 99 ? -8.602 23.828 -2.09 1 92.88 99 LYS B CA 1
ATOM 1824 C C . LYS B 1 99 ? -9.586 22.859 -1.444 1 92.88 99 LYS B C 1
ATOM 1826 O O . LYS B 1 99 ? -10.797 22.969 -1.662 1 92.88 99 LYS B O 1
ATOM 1831 N N . MET B 1 100 ? -9.109 22 -0.637 1 91.38 100 MET B N 1
ATOM 1832 C CA . MET B 1 100 ? -9.906 20.922 -0.079 1 91.38 100 MET B CA 1
ATOM 1833 C C . MET B 1 100 ? -10.219 21.172 1.392 1 91.38 100 MET B C 1
ATOM 1835 O O . MET B 1 100 ? -11.25 20.734 1.899 1 91.38 100 MET B O 1
ATOM 1839 N N . TYR B 1 101 ? -9.242 21.906 1.952 1 94.06 101 TYR B N 1
ATOM 1840 C CA . TYR B 1 101 ? -9.328 22.047 3.4 1 94.06 101 TYR B CA 1
ATOM 1841 C C . TYR B 1 101 ? -9 23.484 3.822 1 94.06 101 TYR B C 1
ATOM 1843 O O . TYR B 1 101 ? -8.352 24.219 3.08 1 94.06 101 TYR B O 1
ATOM 1851 N N . ASN B 1 102 ? -9.586 23.859 5.031 1 90.38 102 ASN B N 1
ATOM 1852 C CA . ASN B 1 102 ? -9.148 25.078 5.703 1 90.38 102 ASN B CA 1
ATOM 1853 C C . ASN B 1 102 ? -8.922 24.844 7.195 1 90.38 102 ASN B C 1
ATOM 1855 O O . ASN B 1 102 ? -9.203 23.75 7.707 1 90.38 102 ASN B O 1
ATOM 1859 N N . LEU B 1 103 ? -8.359 25.781 7.801 1 91.25 103 LEU B N 1
ATOM 1860 C CA . LEU B 1 103 ? -7.961 25.641 9.195 1 91.25 103 LEU B CA 1
ATOM 1861 C C . LEU B 1 103 ? -9.18 25.625 10.109 1 91.25 103 LEU B C 1
ATOM 1863 O O . LEU B 1 103 ? -9.109 25.109 11.234 1 91.25 103 LEU B O 1
ATOM 1867 N N . GLU B 1 104 ? -10.312 26.031 9.672 1 90 104 GLU B N 1
ATOM 1868 C CA . GLU B 1 104 ? -11.469 26.219 10.539 1 90 104 GLU B CA 1
ATOM 1869 C C . GLU B 1 104 ? -12.523 25.141 10.289 1 90 104 GLU B C 1
ATOM 1871 O O . GLU B 1 104 ? -13.586 25.141 10.922 1 90 104 GLU B O 1
ATOM 1876 N N . ASP B 1 105 ? -12.266 24.234 9.523 1 87.69 105 ASP B N 1
ATOM 1877 C CA . ASP B 1 105 ? -13.297 23.281 9.141 1 87.69 105 ASP B CA 1
ATOM 1878 C C . ASP B 1 105 ? -13.453 22.188 10.203 1 87.69 105 ASP B C 1
ATOM 1880 O O . ASP B 1 105 ? -14.422 21.422 10.172 1 87.69 105 ASP B O 1
ATOM 1884 N N . GLY B 1 106 ? -12.398 22.094 11.109 1 92.38 106 GLY B N 1
ATOM 1885 C CA . GLY B 1 106 ? -12.445 21.109 12.18 1 92.38 106 GLY B CA 1
ATOM 1886 C C . GLY B 1 106 ? -12.25 19.688 11.703 1 92.38 106 GLY B C 1
ATOM 1887 O O . GLY B 1 106 ? -12.336 18.75 12.492 1 92.38 106 GLY B O 1
ATOM 1888 N N . VAL B 1 107 ? -12 19.5 10.469 1 95.81 107 VAL B N 1
ATOM 1889 C CA . VAL B 1 107 ? -11.961 18.188 9.852 1 95.81 107 VAL B CA 1
ATOM 1890 C C . VAL B 1 107 ? -10.531 17.844 9.445 1 95.81 107 VAL B C 1
ATOM 1892 O O . VAL B 1 107 ? -10.062 16.719 9.664 1 95.81 107 VAL B O 1
ATOM 1895 N N . PHE B 1 108 ? -9.82 18.859 8.938 1 97.81 108 PHE B N 1
ATOM 1896 C CA . PHE B 1 108 ? -8.461 18.672 8.453 1 97.81 108 PHE B CA 1
ATOM 1897 C C . PHE B 1 108 ? -7.543 18.203 9.578 1 97.81 108 PHE B C 1
ATOM 1899 O O . PHE B 1 108 ? -7.574 18.766 10.68 1 97.81 108 PHE B O 1
ATOM 1906 N N . SER B 1 109 ? -6.758 17.078 9.367 1 98 109 SER B N 1
ATOM 1907 C CA . SER B 1 109 ? -5.887 16.5 10.383 1 98 109 SER B CA 1
ATOM 1908 C C . SER B 1 109 ? -4.52 16.141 9.805 1 98 109 SER B C 1
ATOM 1910 O O . SER B 1 109 ? -4.414 15.773 8.641 1 98 109 SER B O 1
ATOM 1912 N N . VAL B 1 110 ? -3.498 16.281 10.633 1 98.56 110 VAL B N 1
ATOM 1913 C CA . VAL B 1 110 ? -2.146 15.883 10.25 1 98.56 110 VAL B CA 1
ATOM 1914 C C . VAL B 1 110 ? -1.591 14.883 11.266 1 98.56 110 VAL B C 1
ATOM 1916 O O . VAL B 1 110 ? -1.953 14.922 12.445 1 98.56 110 VAL B O 1
ATOM 1919 N N . PHE B 1 111 ? -0.827 14 10.789 1 98.88 111 PHE B N 1
ATOM 1920 C CA . PHE B 1 111 ? -0.128 13.016 11.602 1 98.88 111 PHE B CA 1
ATOM 1921 C C . PHE B 1 111 ? 1.378 13.102 11.383 1 98.88 111 PHE B C 1
ATOM 1923 O O . PHE B 1 111 ? 1.832 13.477 10.305 1 98.88 111 PHE B O 1
ATOM 1930 N N . TYR B 1 112 ? 2.139 12.797 12.367 1 98.75 112 TYR B N 1
ATOM 1931 C CA . TYR B 1 112 ? 3.568 12.57 12.188 1 98.75 112 TYR B CA 1
ATOM 1932 C C . TYR B 1 112 ? 3.959 11.164 12.648 1 98.75 112 TYR B C 1
ATOM 1934 O O . TYR B 1 112 ? 3.188 10.492 13.336 1 98.75 112 TYR B O 1
ATOM 1942 N N . LEU B 1 113 ? 5.145 10.688 12.266 1 98.56 113 LEU B N 1
ATOM 1943 C CA . LEU B 1 113 ? 5.613 9.352 12.602 1 98.56 113 LEU B CA 1
ATOM 1944 C C . LEU B 1 113 ? 6.652 9.406 13.719 1 98.56 113 LEU B C 1
ATOM 1946 O O . LEU B 1 113 ? 7.516 10.289 13.727 1 98.56 113 LEU B O 1
ATOM 1950 N N . THR B 1 114 ? 6.504 8.516 14.641 1 98.44 114 THR B N 1
ATOM 1951 C CA . THR B 1 114 ? 7.539 8.258 15.641 1 98.44 114 THR B CA 1
ATOM 1952 C C . THR B 1 114 ? 8.086 6.84 15.5 1 98.44 114 THR B C 1
ATOM 1954 O O . THR B 1 114 ? 7.434 5.973 14.914 1 98.44 114 THR B O 1
ATOM 1957 N N . ASP B 1 115 ? 9.359 6.617 15.984 1 97.81 115 ASP B N 1
ATOM 1958 C CA . ASP B 1 115 ? 10.008 5.309 15.945 1 97.81 115 ASP B CA 1
ATOM 1959 C C . ASP B 1 115 ? 10.023 4.742 14.531 1 97.81 115 ASP B C 1
ATOM 1961 O O . ASP B 1 115 ? 9.742 3.561 14.32 1 97.81 115 ASP B O 1
ATOM 1965 N N . ALA B 1 116 ? 10.289 5.629 13.594 1 97.81 116 ALA B N 1
ATOM 1966 C CA . ALA B 1 116 ? 10.148 5.262 12.188 1 97.81 116 ALA B CA 1
ATOM 1967 C C . ALA B 1 116 ? 11.453 4.699 11.633 1 97.81 116 ALA B C 1
ATOM 1969 O O . ALA B 1 116 ? 12.539 5.184 11.977 1 97.81 116 ALA B O 1
ATOM 1970 N N . VAL B 1 117 ? 11.383 3.699 10.859 1 98.06 117 VAL B N 1
ATOM 1971 C CA . VAL B 1 117 ? 12.508 3.08 10.164 1 98.06 117 VAL B CA 1
ATOM 1972 C C . VAL B 1 117 ? 12.195 2.975 8.672 1 98.06 117 VAL B C 1
ATOM 1974 O O . VAL B 1 117 ? 11.133 2.484 8.289 1 98.06 117 VAL B O 1
ATOM 1977 N N . ALA B 1 118 ? 13.109 3.457 7.871 1 98.44 118 ALA B N 1
ATOM 1978 C CA . ALA B 1 118 ? 12.977 3.357 6.418 1 98.44 118 ALA B CA 1
ATOM 1979 C C . ALA B 1 118 ? 13.977 2.357 5.844 1 98.44 118 ALA B C 1
ATOM 1981 O O . ALA B 1 118 ? 15.148 2.354 6.219 1 98.44 118 ALA B O 1
ATOM 1982 N N . VAL B 1 119 ? 13.5 1.526 5.051 1 97.75 119 VAL B N 1
ATOM 1983 C CA . VAL B 1 119 ? 14.336 0.591 4.309 1 97.75 119 VAL B CA 1
ATOM 1984 C C . VAL B 1 119 ? 14.219 0.864 2.811 1 97.75 119 VAL B C 1
ATOM 1986 O O . VAL B 1 119 ? 13.125 0.8 2.246 1 97.75 119 VAL B O 1
ATOM 1989 N N . PHE B 1 120 ? 15.336 1.225 2.184 1 97.19 120 PHE B N 1
ATOM 1990 C CA . PHE B 1 120 ? 15.406 1.403 0.737 1 97.19 120 PHE B CA 1
ATOM 1991 C C . PHE B 1 120 ? 15.938 0.145 0.061 1 97.19 120 PHE B C 1
ATOM 1993 O O . PHE B 1 120 ? 16.922 -0.438 0.51 1 97.19 120 PHE B O 1
ATOM 2000 N N . ASN B 1 121 ? 15.258 -0.218 -0.943 1 96.38 121 ASN B N 1
ATOM 2001 C CA . ASN B 1 121 ? 15.664 -1.404 -1.691 1 96.38 121 ASN B CA 1
ATOM 2002 C C . ASN B 1 121 ? 15.547 -1.184 -3.197 1 96.38 121 ASN B C 1
ATOM 2004 O O . ASN B 1 121 ? 14.93 -0.214 -3.641 1 96.38 121 ASN B O 1
ATOM 2008 N N . SER B 1 122 ? 16.25 -2.039 -3.92 1 93.81 122 SER B N 1
ATOM 2009 C CA . SER B 1 122 ? 16.156 -2.117 -5.375 1 93.81 122 SER B CA 1
ATOM 2010 C C . SER B 1 122 ? 16.578 -3.492 -5.883 1 93.81 122 SER B C 1
ATOM 2012 O O . SER B 1 122 ? 17.219 -4.254 -5.168 1 93.81 122 SER B O 1
ATOM 2014 N N . PHE B 1 123 ? 16.141 -3.805 -7.105 1 85.69 123 PHE B N 1
ATOM 2015 C CA . PHE B 1 123 ? 16.578 -5.066 -7.695 1 85.69 123 PHE B CA 1
ATOM 2016 C C . PHE B 1 123 ? 18.047 -4.996 -8.102 1 85.69 123 PHE B C 1
ATOM 2018 O O . PHE B 1 123 ? 18.734 -6.012 -8.109 1 85.69 123 PHE B O 1
ATOM 2025 N N . SER B 1 124 ? 18.453 -3.859 -8.414 1 83.69 124 SER B N 1
ATOM 2026 C CA . SER B 1 124 ? 19.812 -3.686 -8.906 1 83.69 124 SER B CA 1
ATOM 2027 C C . SER B 1 124 ? 20.812 -3.686 -7.758 1 83.69 124 SER B C 1
ATOM 2029 O O . SER B 1 124 ? 21.984 -4 -7.957 1 83.69 124 SER B O 1
ATOM 2031 N N . ASN B 1 125 ? 20.391 -3.307 -6.566 1 77.31 125 ASN B N 1
ATOM 2032 C CA . ASN B 1 125 ? 21.25 -3.291 -5.387 1 77.31 125 ASN B CA 1
ATOM 2033 C C . ASN B 1 125 ? 20.734 -4.23 -4.301 1 77.31 125 ASN B C 1
ATOM 2035 O O . ASN B 1 125 ? 19.734 -3.932 -3.643 1 77.31 125 ASN B O 1
ATOM 2039 N N . PRO B 1 126 ? 21.5 -5.301 -4.027 1 75.25 126 PRO B N 1
ATOM 2040 C CA . PRO B 1 126 ? 20.969 -6.316 -3.115 1 75.25 126 PRO B CA 1
ATOM 2041 C C . PRO B 1 126 ? 21.062 -5.906 -1.648 1 75.25 126 PRO B C 1
ATOM 2043 O O . PRO B 1 126 ? 20.438 -6.527 -0.786 1 75.25 126 PRO B O 1
ATOM 2046 N N . THR B 1 127 ? 21.781 -4.762 -1.366 1 89.38 127 THR B N 1
ATOM 2047 C CA . THR B 1 127 ? 21.922 -4.387 0.036 1 89.38 127 THR B CA 1
ATOM 2048 C C . THR B 1 127 ? 20.969 -3.246 0.39 1 89.38 127 THR B C 1
ATOM 2050 O O . THR B 1 127 ? 21.141 -2.117 -0.07 1 89.38 127 THR B O 1
ATOM 2053 N N . PRO B 1 128 ? 20.062 -3.58 1.184 1 91.88 128 PRO B N 1
ATOM 2054 C CA . PRO B 1 128 ? 19.125 -2.527 1.573 1 91.88 128 PRO B CA 1
ATOM 2055 C C . PRO B 1 128 ? 19.781 -1.429 2.408 1 91.88 128 PRO B C 1
ATOM 2057 O O . PRO B 1 128 ? 20.734 -1.699 3.158 1 91.88 128 PRO B O 1
ATOM 2060 N N . LYS B 1 129 ? 19.422 -0.198 2.164 1 94.19 129 LYS B N 1
ATOM 2061 C CA . LYS B 1 129 ? 19.797 0.922 3.021 1 94.19 129 LYS B CA 1
ATOM 2062 C C . LYS B 1 129 ? 18.75 1.176 4.094 1 94.19 129 LYS B C 1
ATOM 2064 O O . LYS B 1 129 ? 17.562 1.343 3.785 1 94.19 129 LYS B O 1
ATOM 2069 N N . ILE B 1 130 ? 19.203 1.167 5.367 1 95.75 130 ILE B N 1
ATOM 2070 C CA . ILE B 1 130 ? 18.297 1.36 6.488 1 95.75 130 ILE B CA 1
ATOM 2071 C C . ILE B 1 130 ? 18.547 2.725 7.125 1 95.75 130 ILE B C 1
ATOM 2073 O O . ILE B 1 130 ? 19.688 3.078 7.422 1 95.75 130 ILE B O 1
ATOM 2077 N N . VAL B 1 131 ? 17.484 3.484 7.258 1 95 131 VAL B N 1
ATOM 2078 C CA . VAL B 1 131 ? 17.547 4.809 7.867 1 95 131 VAL B CA 1
ATOM 2079 C C . VAL B 1 131 ? 16.578 4.879 9.047 1 95 131 VAL B C 1
ATOM 2081 O O . VAL B 1 131 ? 15.383 4.641 8.898 1 95 131 VAL B O 1
ATOM 2084 N N . GLN B 1 132 ? 17.094 5.246 10.195 1 92.88 132 GLN B N 1
ATOM 2085 C CA . GLN B 1 132 ? 16.25 5.465 11.367 1 92.88 132 GLN B CA 1
ATOM 2086 C C . GLN B 1 132 ? 15.82 6.926 11.469 1 92.88 132 GLN B C 1
ATOM 2088 O O . GLN B 1 132 ? 16.641 7.832 11.32 1 92.88 132 GLN B O 1
ATOM 2093 N N . LEU B 1 133 ? 14.586 7.125 11.711 1 89 133 LEU B N 1
ATOM 2094 C CA . LEU B 1 133 ? 14.102 8.484 11.906 1 89 133 LEU B CA 1
ATOM 2095 C C . LEU B 1 133 ? 13.867 8.781 13.383 1 89 133 LEU B C 1
ATOM 2097 O O . LEU B 1 133 ? 13.5 7.883 14.148 1 89 133 LEU B O 1
#

InterPro domains:
  IPR011576 Pyridoxamine 5'-phosphate oxidase, N-terminal [PF01243] (3-90)
  IPR012349 FMN-binding split barrel [G3DSA:2.30.110.10] (1-133)

Solvent-accessible surface area (backbone atoms only — not comparable to full-atom values): 14310 Å² total; per-residue (Å²): 104,65,69,62,52,50,53,47,63,76,30,46,64,31,34,46,14,33,43,44,97,80,72,33,20,34,40,44,81,43,64,59,68,46,78,59,97,92,30,53,30,38,68,58,37,66,87,41,68,67,41,55,22,38,73,76,43,29,40,28,14,32,25,41,60,46,99,86,53,35,35,41,38,36,34,27,32,51,40,80,48,85,50,66,68,58,50,51,51,48,39,68,75,40,54,74,47,54,80,78,42,55,92,82,68,81,36,67,40,35,30,32,50,42,81,24,38,34,39,35,39,36,84,89,43,88,69,63,46,77,45,79,90,104,65,67,60,52,50,52,47,65,76,31,47,64,29,35,45,14,33,43,44,97,79,70,34,21,36,41,44,81,45,63,60,66,46,77,58,96,91,29,51,31,38,67,56,35,66,86,41,68,68,41,55,24,37,72,75,44,29,39,30,15,32,25,42,61,46,97,86,53,34,34,41,37,35,34,27,32,49,41,80,49,85,50,64,68,57,50,51,51,49,38,67,76,39,56,74,47,53,80,79,41,54,91,81,69,81,36,66,39,35,32,33,49,43,80,24,41,34,39,36,40,36,83,90,43,88,70,63,48,77,46,78,89

Radius of gyration: 18.56 Å; Cα contacts (8 Å, |Δi|>4): 583; chains: 2; bounding box: 41×53×36 Å

Sequence (266 aa):
MNEILEFLTTNPTFYLATIDEDNQARVRPFGAVMSFEDKLYFATNNTKSVFKQLVANPKVEISTTSPKGEWIRLSGNAVVDSRTEAKIAMLDAVPMLKKMYNLEDGVFSVFYLTDAVAVFNSFSNPTPKIVQLMNEILEFLTTNPTFYLATIDEDNQARVRPFGAVMSFEDKLYFATNNTKSVFKQLVANPKVEI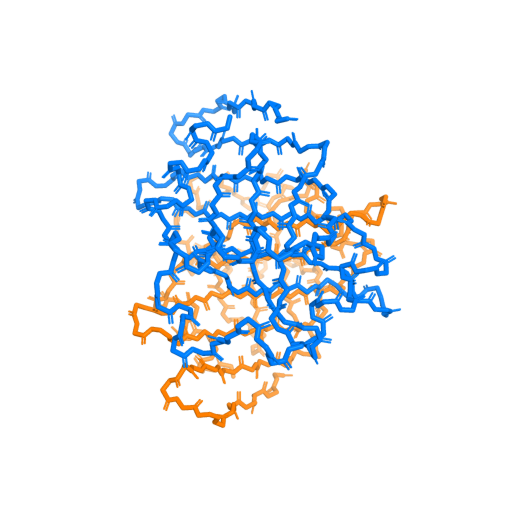STTSPKGEWIRLSGNAVVDSRTEAKIAMLDAVPMLKKMYNLEDGVFSVFYLTDAVAVFNSFSNPTPKIVQL

Foldseek 3Di:
DVVVQVVCQLQQWKKKWFAAPVRDIDIDIFGFWDDDPNWIKGKDWCVDRVNVRCVVPQWMWMKDADPVFKMKIKIFGKDKDPDLVVQVVRCVRPVVCVVVDDSPPNIITMITGDQMKMWMDGPVDHDIDIDTD/DVVVQVVCQLQQWKKKWFAAPVRDIDIDIFGFWDDDPNWIKGKDWCVDRVNVRCVVPQWMWMKDADPVFKMKIKIFGKDKDPDLVVQVVRCVRPVVCVVVDDSPPNIIIMITGDQMKMWMDGPVDHDIDIDTD

Nearest PDB structures (foldseek):
  2ig6-assembly1_B  TM=9.742E-01  e=4.572E-17  Clostridium acetobutylicum
  2ig6-assembly1_A  TM=9.716E-01  e=1.064E-16  Clostridium acetobutylicum
  8qyw-assembly1_A-2  TM=7.331E-01  e=3.449E-06  Homo sapiens
  6ymh-assembly1_BBB  TM=6.052E-01  e=2.448E-07  Escherichia coli K-12
  6vna-assembly1_C  TM=7.910E-01  e=9.549E-05  Paracoccus denitrificans PD1222

=== Feature glossary ===
A reading guide for the features in this record.

Start from the sequence.

  · Sequence gives the chain of amino acids in standard one-letter code (A=alanine, C=cysteine, …, Y=tyrosine), read N→C. It is the only feature that is directly encoded by the gene; all structural features are derived from the folded form of this sequence.

Fold it, and you get atomic coordinates and the backbone conformation that goes with them.

  · The mmCIF table is the protein's shape written out atom by atom. For each backbone N, Cα, C, and carbonyl O, it records an (x, y, z) coordinate triple in Å plus the residue type, chain letter, and residue number.

  · Backbone dihedral angles. Every residue except chain termini has a φ (preceding-C → N → Cα → C) and a ψ (N → Cα → C → next-N). They are reported in degrees following the IUPAC sign convention. Secondary structure is essentially a statement about which (φ, ψ) basin each residue occupies.

  · DSSP 8-state secondary structure assigns each residue one of H (α-helix), G (3₁₀-helix), I (π-helix), E (extended β-strand), B (isolated β-bridge), T (hydrogen-bonded turn), S (bend), or '-' (coil). The assignment is computed from backbone hydrogen-bond geometry via the Kabsch–Sander algorithm.

  · P-SEA three-state annotation labels each residue as helix, strand, or coil based purely on the geometry of the Cα trace. It serves as a fallback when the full backbone (and thus DSSP) is unavailable.

Summarize the fold with a handful of shape descriptors and a per-residue structural alphabet.

  · Radius of gyration (Rg) is the root-mean-square distance of Cα atoms from their centroid — a single number for overall size and compactness. A globular domain of N residues has Rg ≈ 2.2·N^0.38 Å; an extended or disordered chain has a much larger Rg. The Cα contact count is the number of residue pairs whose Cα atoms are within 8 Å and are more than four positions apart in sequence — a standard proxy for tertiary packing density. The bounding box is the smallest axis-aligned box enclosing all Cα atoms.

  · Foldseek's 3Di representation compresses backbone geometry into a per-residue letter drawn from a learned twenty-state alphabet. It captures the tertiary interaction pattern around each residue — which residues are packed against it in space, regardless of where they are in sequence.

  · Accessible surface area quantifies burial. A residue with SASA near zero is packed into the hydrophobic core; one with SASA >100 Å² sits on the surface. Computed here via the Shrake–Rupley numerical algorithm with a 1.4 Å probe.

Ask how reliable the model is.

  · For AlphaFold models, the B-factor field carries pLDDT — the model's own estimate of local accuracy on a 0–100 scale. Regions with pLDDT<50 should be treated as essentially unmodeled; they often correspond to intrinsically disordered segments.

  · For experimental (PDB) structures, the B-factor (temperature factor) quantifies the positional spread of each atom in the crystal — a combination of thermal vibration and static disorder — in units of Å². High B-factors mark flexible loops or poorly resolved regions; low B-factors mark the rigid, well-ordered core.

  · PAE(i, j) answers: if I align the predicted and true structures on residue i, how far off (in Å) do I expect residue j to be? A block-diagonal PAE matrix with low values on the blocks and high values off-diagonal is the signature of a multi-domain protein with confidently predicted domains but uncertain inter-domain orientation.

Place it in context: what it resembles, what it is annotated as, and how it looks.

  · Structural nearest neighbors (via Foldseek easy-search vs the PDB). Reported per hit: target PDB id, E-value, and alignment TM-score. A TM-score above ~0.5 is the conventional threshold for 'same fold'.

  · Functional annotations link the protein to curated databases. InterPro entries identify conserved domains and families by matching the sequence against member-database signatures (Pfam, PROSITE, CDD, …). Gene Ontology (GO) terms describe molecular function, biological process, and cellular component in a controlled vocabulary. CATH places the structure in a hierarchical fold classification (Class/Architecture/Topology/Homologous-superfamily). The organism is the source species.

  · Plot images: a contact map (which residues are close in 3D, as an N×N binary image), a Ramachandran scatter (backbone torsion angles, revealing secondary-structure composition at a glance), and — for AlphaFold structures — a PAE heatmap (pairwise prediction confidence).

  · Structure images are PyMOL renders from six orthogonal camera directions. Cartoon representation draws helices as coils and strands as arrows; sticks shows the backbone as bonds; surface shows the solvent-excluded envelope. Rainbow coloring maps sequence position to hue (blue→red, N→C); chain coloring assigns a distinct color per polypeptide.